Protein AF-0000000068500495 (afdb_homodimer)

Solvent-accessible surface area (backbone atoms only — not comparable to full-atom values): 17285 Å² total; per-residue (Å²): 124,90,76,57,50,75,38,47,46,73,43,74,54,65,33,30,36,43,12,29,47,32,3,76,68,25,84,81,34,39,50,34,46,42,34,35,32,74,86,69,34,24,37,31,47,34,50,40,39,65,59,45,8,54,47,87,65,27,39,20,67,17,55,55,45,30,51,46,50,52,38,28,37,49,29,56,26,78,81,38,76,58,40,36,46,45,68,41,32,41,34,38,39,51,72,43,85,46,54,30,70,37,63,36,39,34,41,7,29,74,74,45,75,61,94,53,38,37,29,21,39,29,37,34,32,42,81,89,66,49,69,21,35,40,35,41,39,34,25,36,58,38,55,50,81,62,66,35,101,46,79,61,32,71,77,46,50,33,82,64,83,66,96,60,89,69,59,62,49,75,84,124,88,76,60,50,75,36,48,46,73,42,73,53,65,34,29,37,40,12,30,46,32,3,76,69,20,87,76,25,39,50,34,44,43,34,35,32,74,84,68,35,24,37,30,46,32,49,41,38,66,69,44,8,53,48,88,66,27,39,20,67,16,56,54,45,29,51,44,50,50,38,29,36,48,28,55,27,77,83,37,77,56,40,37,48,44,67,40,33,41,35,39,38,51,72,44,84,46,54,31,69,37,61,36,39,34,42,7,28,74,74,44,75,60,95,53,38,35,30,23,38,29,38,35,31,42,82,88,66,49,69,22,35,39,37,42,39,35,25,36,60,38,53,50,86,62,61,38,101,47,80,70,32,72,77,46,49,32,82,66,83,66,97,62,90,70,58,61,48,74,85

Radius of gyration: 19.64 Å; Cα contacts (8 Å, |Δi|>4): 908; chains: 2; bounding box: 52×56×46 Å

Foldseek 3Di:
DPDFDKWFFDDKFKAFCDDQDCHPPPPQHFVWIWTQTPVLKIKIKTAFAQVCAPDGFFGDVVSVQVNQCQRQQCSCVSVPVQKTWDWPDKDKDFDATDTHGAMKMKMKHWDADDDFKTKIKMFIAGPVGDTGMIMITITTIDGPCPPPVDRCDCNGIHDDDDPDDDGMDTD/DPDFDKWFFDDKFKAFCADQECHPPHPNHFVWIWTQTPVLKIKIKTAFAQSQAPDGFFGDVVNVQVNQCQRQQCSVVSVPVQKTWDWDDKDKDFDATDTHGAMKMKMKHWDADDDFKTKIKMFIAGPVGDTGMIMITITTIDGPCPPPCDRPDCNGIHDDDDPDDDGMDTD

Structure (mmCIF, N/CA/C/O backbone):
data_AF-0000000068500495-model_v1
#
loop_
_entity.id
_entity.type
_entity.pdbx_description
1 polymer 'Acyl-coenzyme A thioesterase THEM4'
#
loop_
_atom_site.group_PDB
_atom_site.id
_atom_site.type_symbol
_atom_site.label_atom_id
_atom_site.label_alt_id
_atom_site.label_comp_id
_atom_site.label_asym_id
_atom_site.label_entity_id
_atom_site.label_seq_id
_atom_site.pdbx_PDB_ins_code
_atom_site.Cartn_x
_atom_site.Cartn_y
_atom_site.Cartn_z
_atom_site.occupancy
_atom_site.B_iso_or_equiv
_atom_site.auth_seq_id
_atom_site.auth_comp_id
_atom_site.auth_asym_id
_atom_site.auth_atom_id
_atom_site.pdbx_PDB_model_num
ATOM 1 N N . MET A 1 1 ? -28.031 -17.625 -9.586 1 39.38 1 MET A N 1
ATOM 2 C CA . MET A 1 1 ? -26.906 -18.094 -8.766 1 39.38 1 MET A CA 1
ATOM 3 C C . MET A 1 1 ? -25.578 -17.703 -9.391 1 39.38 1 MET A C 1
ATOM 5 O O . MET A 1 1 ? -25.281 -18.078 -10.523 1 39.38 1 MET A O 1
ATOM 9 N N . ASP A 1 2 ? -25.078 -16.516 -9.273 1 53.28 2 ASP A N 1
ATOM 10 C CA . ASP A 1 2 ? -23.938 -16.031 -10.031 1 53.28 2 ASP A CA 1
ATOM 11 C C . ASP A 1 2 ? -22.812 -17.062 -10.047 1 53.28 2 ASP A C 1
ATOM 13 O O . ASP A 1 2 ? -22.297 -17.453 -8.984 1 53.28 2 ASP A O 1
ATOM 17 N N . PHE A 1 3 ? -22.875 -18.031 -10.906 1 63.59 3 PHE A N 1
ATOM 18 C CA . PHE A 1 3 ? -22.047 -19.234 -11.062 1 63.59 3 PHE A CA 1
ATOM 19 C C . PHE A 1 3 ? -20.562 -18.859 -11.078 1 63.59 3 PHE A C 1
ATOM 21 O O . PHE A 1 3 ? -20.094 -18.203 -12.008 1 63.59 3 PHE A O 1
ATOM 28 N N . LEU A 1 4 ? -19.984 -18.875 -9.844 1 83.25 4 LEU A N 1
ATOM 29 C CA . LEU A 1 4 ? -18.531 -18.734 -9.781 1 83.25 4 LEU A CA 1
ATOM 30 C C . LEU A 1 4 ? -17.844 -19.875 -10.547 1 83.25 4 LEU A C 1
ATOM 32 O O . LEU A 1 4 ? -18.25 -21.031 -10.438 1 83.25 4 LEU A O 1
ATOM 36 N N . ALA A 1 5 ? -17.047 -19.516 -11.539 1 92.31 5 ALA A N 1
ATOM 37 C CA . ALA A 1 5 ? -16.219 -20.469 -12.258 1 92.31 5 ALA A CA 1
ATOM 38 C C . ALA A 1 5 ? -15.164 -21.094 -11.336 1 92.31 5 ALA A C 1
ATOM 40 O O . ALA A 1 5 ? -14.586 -20.406 -10.5 1 92.31 5 ALA A O 1
ATOM 41 N N . LYS A 1 6 ? -15.039 -22.328 -11.492 1 96.38 6 LYS A N 1
ATOM 42 C CA . LYS A 1 6 ? -14.07 -23.094 -10.719 1 96.38 6 LYS A CA 1
ATOM 43 C C . LYS A 1 6 ? -12.836 -23.422 -11.555 1 96.38 6 LYS A C 1
ATOM 45 O O . LYS A 1 6 ? -12.953 -23.969 -12.656 1 96.38 6 LYS A O 1
ATOM 50 N N . TYR A 1 7 ? -11.625 -23.109 -11.047 1 98.19 7 TYR A N 1
ATOM 51 C CA . TYR A 1 7 ? -10.391 -23.312 -11.797 1 98.19 7 TYR A CA 1
ATOM 52 C C . TYR A 1 7 ? -9.438 -24.234 -11.031 1 98.19 7 TYR A C 1
ATOM 54 O O . TYR A 1 7 ? -9.266 -24.078 -9.82 1 98.19 7 TYR A O 1
ATOM 62 N N . LYS A 1 8 ? -8.797 -25.156 -11.695 1 98.62 8 LYS A N 1
ATOM 63 C CA . LYS A 1 8 ? -7.812 -26.047 -11.102 1 98.62 8 LYS A CA 1
ATOM 64 C C . LYS A 1 8 ? -6.535 -25.297 -10.742 1 98.62 8 LYS A C 1
ATOM 66 O O . LYS A 1 8 ? -6.055 -24.469 -11.516 1 98.62 8 LYS A O 1
ATOM 71 N N . VAL A 1 9 ? -6.02 -25.609 -9.555 1 98.5 9 VAL A N 1
ATOM 72 C CA . VAL A 1 9 ? -4.73 -25.062 -9.125 1 98.5 9 VAL A CA 1
ATOM 73 C C . VAL A 1 9 ? -3.6 -25.906 -9.711 1 98.5 9 VAL A C 1
ATOM 75 O O . VAL A 1 9 ? -3.559 -27.125 -9.516 1 98.5 9 VAL A O 1
ATOM 78 N N . LEU A 1 10 ? -2.715 -25.266 -10.383 1 98.19 10 LEU A N 1
ATOM 79 C CA . LEU A 1 10 ? -1.605 -25.984 -11 1 98.19 10 LEU A CA 1
ATOM 80 C C . LEU A 1 10 ? -0.387 -25.984 -10.078 1 98.19 10 LEU A C 1
ATOM 82 O O . LEU A 1 10 ? 0.369 -26.969 -10.062 1 98.19 10 LEU A O 1
ATOM 86 N N . LYS A 1 11 ? -0.156 -24.891 -9.406 1 97 11 LYS A N 1
ATOM 87 C CA . LYS A 1 11 ? 1.062 -24.719 -8.617 1 97 11 LYS A CA 1
ATOM 88 C C . LYS A 1 11 ? 0.886 -23.641 -7.562 1 97 11 LYS A C 1
ATOM 90 O O . LYS A 1 11 ? 0.304 -22.578 -7.832 1 97 11 LYS A O 1
ATOM 95 N N . LYS A 1 12 ? 1.376 -23.953 -6.34 1 97.69 12 LYS A N 1
ATOM 96 C CA . LYS A 1 12 ? 1.574 -22.906 -5.344 1 97.69 12 LYS A CA 1
ATOM 97 C C . LYS A 1 12 ? 2.955 -22.266 -5.477 1 97.69 12 LYS A C 1
ATOM 99 O O . LYS A 1 12 ? 3.963 -22.969 -5.562 1 97.69 12 LYS A O 1
ATOM 104 N N . GLN A 1 13 ? 3.029 -20.953 -5.504 1 96.69 13 GLN A N 1
ATOM 105 C CA . GLN A 1 13 ? 4.316 -20.281 -5.645 1 96.69 13 GLN A CA 1
ATOM 106 C C . GLN A 1 13 ? 5.035 -20.188 -4.301 1 96.69 13 GLN A C 1
ATOM 108 O O . GLN A 1 13 ? 4.438 -20.422 -3.254 1 96.69 13 GLN A O 1
ATOM 113 N N . ASN A 1 14 ? 6.316 -19.812 -4.375 1 95.06 14 ASN A N 1
ATOM 114 C CA . ASN A 1 14 ? 7.164 -19.672 -3.195 1 95.06 14 ASN A CA 1
ATOM 115 C C . ASN A 1 14 ? 6.699 -18.531 -2.299 1 95.06 14 ASN A C 1
ATOM 117 O O . ASN A 1 14 ? 5.922 -17.688 -2.729 1 95.06 14 ASN A O 1
ATOM 121 N N . SER A 1 15 ? 7.094 -18.578 -1.091 1 95.06 15 SER A N 1
ATOM 122 C CA . SER A 1 15 ? 6.887 -17.531 -0.104 1 95.06 15 SER A CA 1
ATOM 123 C C . SER A 1 15 ? 8.211 -16.953 0.383 1 95.06 15 SER A C 1
ATOM 125 O O . SER A 1 15 ? 9.273 -17.531 0.139 1 95.06 15 SER A O 1
ATOM 127 N N . SER A 1 16 ? 8.133 -15.836 0.994 1 94.12 16 SER A N 1
ATOM 128 C CA . SER A 1 16 ? 9.312 -15.219 1.588 1 94.12 16 SER A CA 1
ATOM 129 C C . SER A 1 16 ? 9.312 -15.375 3.105 1 94.12 16 SER A C 1
ATOM 131 O O . SER A 1 16 ? 8.312 -15.812 3.691 1 94.12 16 SER A O 1
ATOM 133 N N . LYS A 1 17 ? 10.422 -15.016 3.66 1 94.25 17 LYS A N 1
ATOM 134 C CA . LYS A 1 17 ? 10.555 -15.141 5.109 1 94.25 17 LYS A CA 1
ATOM 135 C C . LYS A 1 17 ? 9.883 -13.969 5.828 1 94.25 17 LYS A C 1
ATOM 137 O O . LYS A 1 17 ? 9.102 -14.172 6.758 1 94.25 17 LYS A O 1
ATOM 142 N N . SER A 1 18 ? 10.102 -12.758 5.297 1 95.81 18 SER A N 1
ATOM 143 C CA . SER A 1 18 ? 9.766 -11.625 6.152 1 95.81 18 SER A CA 1
ATOM 144 C C . SER A 1 18 ? 8.969 -10.578 5.391 1 95.81 18 SER A C 1
ATOM 146 O O . SER A 1 18 ? 8.641 -9.523 5.934 1 95.81 18 SER A O 1
ATOM 148 N N . CYS A 1 19 ? 8.594 -10.82 4.195 1 96.88 19 CYS A N 1
ATOM 149 C CA . CYS A 1 19 ? 7.84 -9.891 3.367 1 96.88 19 CYS A CA 1
ATOM 150 C C . CYS A 1 19 ? 6.523 -9.508 4.035 1 96.88 19 CYS A C 1
ATOM 152 O O . CYS A 1 19 ? 5.859 -10.352 4.633 1 96.88 19 CYS A O 1
ATOM 154 N N . LEU A 1 20 ? 6.109 -8.289 3.865 1 98.06 20 LEU A N 1
ATOM 155 C CA . LEU A 1 20 ? 4.863 -7.746 4.391 1 98.06 20 LEU A CA 1
ATOM 156 C C . LEU A 1 20 ? 3.666 -8.547 3.891 1 98.06 20 LEU A C 1
ATOM 158 O O . LEU A 1 20 ? 2.674 -8.703 4.605 1 98.06 20 LEU A O 1
ATOM 162 N N . VAL A 1 21 ? 3.732 -9.047 2.711 1 98.31 21 VAL A N 1
ATOM 163 C CA . VAL A 1 21 ? 2.576 -9.633 2.041 1 98.31 21 VAL A CA 1
ATOM 164 C C . VAL A 1 21 ? 2.6 -11.156 2.203 1 98.31 21 VAL A C 1
ATOM 166 O O . VAL A 1 21 ? 1.643 -11.742 2.709 1 98.31 21 VAL A O 1
ATOM 169 N N . CYS A 1 22 ? 3.709 -11.781 1.964 1 97.38 22 CYS A N 1
ATOM 170 C CA . CYS A 1 22 ? 3.693 -13.242 1.898 1 97.38 22 CYS A CA 1
ATOM 171 C C . CYS A 1 22 ? 4.629 -13.844 2.939 1 97.38 22 CYS A C 1
ATOM 173 O O . CYS A 1 22 ? 4.781 -15.062 3.01 1 97.38 22 CYS A O 1
ATOM 175 N N . GLY A 1 23 ? 5.234 -13.062 3.752 1 96.44 23 GLY A N 1
ATOM 176 C CA . GLY A 1 23 ? 6.246 -13.531 4.684 1 96.44 23 GLY A CA 1
ATOM 177 C C . GLY A 1 23 ? 5.703 -14.508 5.707 1 96.44 23 GLY A C 1
ATOM 178 O O . GLY A 1 23 ? 4.789 -14.18 6.465 1 96.44 23 GLY A O 1
ATOM 179 N N . THR A 1 24 ? 6.383 -15.672 5.805 1 95.44 24 THR A N 1
ATOM 180 C CA . THR A 1 24 ? 5.93 -16.719 6.719 1 95.44 24 THR A CA 1
ATOM 181 C C . THR A 1 24 ? 6.312 -16.375 8.156 1 95.44 24 THR A C 1
ATOM 183 O O . THR A 1 24 ? 5.676 -16.844 9.102 1 95.44 24 THR A O 1
ATOM 186 N N . GLN A 1 25 ? 7.293 -15.477 8.344 1 95.06 25 GLN A N 1
ATOM 187 C CA . GLN A 1 25 ? 7.754 -15.141 9.688 1 95.06 25 GLN A CA 1
ATOM 188 C C . GLN A 1 25 ? 7.41 -13.695 10.031 1 95.06 25 GLN A C 1
ATOM 190 O O . GLN A 1 25 ? 7.809 -13.195 11.086 1 95.06 25 GLN A O 1
ATOM 195 N N . ASN A 1 26 ? 6.809 -13.047 9.148 1 96.19 26 ASN A N 1
ATOM 196 C CA . ASN A 1 26 ? 6.215 -11.758 9.492 1 96.19 26 ASN A CA 1
ATOM 197 C C . ASN A 1 26 ? 4.84 -11.922 10.125 1 96.19 26 ASN A C 1
ATOM 199 O O . ASN A 1 26 ? 3.83 -12 9.43 1 96.19 26 ASN A O 1
ATOM 203 N N . GLU A 1 27 ? 4.781 -11.93 11.383 1 93.62 27 GLU A N 1
ATOM 204 C CA . GLU A 1 27 ? 3.576 -12.32 12.109 1 93.62 27 GLU A CA 1
ATOM 205 C C . GLU A 1 27 ? 2.447 -11.32 11.875 1 93.62 27 GLU A C 1
ATOM 207 O O . GLU A 1 27 ? 1.271 -11.672 12 1 93.62 27 GLU A O 1
ATOM 212 N N . LEU A 1 28 ? 2.787 -10.141 11.562 1 94.94 28 LEU A N 1
ATOM 213 C CA . LEU A 1 28 ? 1.766 -9.109 11.43 1 94.94 28 LEU A CA 1
ATOM 214 C C . LEU A 1 28 ? 1.452 -8.844 9.961 1 94.94 28 LEU A C 1
ATOM 216 O O . LEU A 1 28 ? 0.563 -8.055 9.641 1 94.94 28 LEU A O 1
ATOM 220 N N . GLY A 1 29 ? 2.217 -9.484 9.016 1 96.88 29 GLY A N 1
ATOM 221 C CA . GLY A 1 29 ? 1.929 -9.344 7.594 1 96.88 29 GLY A CA 1
ATOM 222 C C . GLY A 1 29 ? 0.674 -10.078 7.164 1 96.88 29 GLY A C 1
ATOM 223 O O . GLY A 1 29 ? -0.11 -10.523 8.008 1 96.88 29 GLY A O 1
ATOM 224 N N . LEU A 1 30 ? 0.418 -10.188 5.859 1 97.56 30 LEU A N 1
ATOM 225 C CA . LEU A 1 30 ? -0.812 -10.766 5.336 1 97.56 30 LEU A CA 1
ATOM 226 C C . LEU A 1 30 ? -0.705 -12.289 5.262 1 97.56 30 LEU A C 1
ATOM 228 O O . LEU A 1 30 ? -1.72 -12.984 5.176 1 97.56 30 LEU A O 1
ATOM 232 N N . LYS A 1 31 ? 0.511 -12.797 5.164 1 95.5 31 LYS A N 1
ATOM 233 C CA . LYS A 1 31 ? 0.763 -14.227 5.035 1 95.5 31 LYS A CA 1
ATOM 234 C C . LYS A 1 31 ? 0.021 -14.812 3.838 1 95.5 31 LYS A C 1
ATOM 236 O O . LYS A 1 31 ? -0.616 -15.859 3.947 1 95.5 31 LYS A O 1
ATOM 241 N N . ALA A 1 32 ? 0.077 -14.117 2.783 1 97.62 32 ALA A N 1
ATOM 242 C CA . ALA A 1 32 ? -0.654 -14.469 1.568 1 97.62 32 ALA A CA 1
ATOM 243 C C . ALA A 1 32 ? -0.017 -15.672 0.875 1 97.62 32 ALA A C 1
ATOM 245 O O . ALA A 1 32 ? 1.21 -15.789 0.826 1 97.62 32 ALA A O 1
ATOM 246 N N . ASP A 1 33 ? -0.842 -16.531 0.34 1 97.62 33 ASP A N 1
ATOM 247 C CA . ASP A 1 33 ? -0.435 -17.594 -0.575 1 97.62 33 ASP A CA 1
ATOM 248 C C . ASP A 1 33 ? -0.737 -17.219 -2.023 1 97.62 33 ASP A C 1
ATOM 250 O O . ASP A 1 33 ? -1.662 -16.438 -2.291 1 97.62 33 ASP A O 1
ATOM 254 N N . PHE A 1 34 ? -0.003 -17.797 -2.887 1 98.25 34 PHE A N 1
ATOM 255 C CA . PHE A 1 34 ? -0.169 -17.516 -4.309 1 98.25 34 PHE A CA 1
ATOM 256 C C . PHE A 1 34 ? -0.271 -18.812 -5.109 1 98.25 34 PHE A C 1
ATOM 258 O O . PHE A 1 34 ? 0.601 -19.672 -5.012 1 98.25 34 PHE A O 1
ATOM 265 N N . TYR A 1 35 ? -1.312 -18.875 -5.91 1 98.62 35 TYR A N 1
ATOM 266 C CA . TYR A 1 35 ? -1.608 -20.094 -6.656 1 98.62 35 TYR A CA 1
ATOM 267 C C . TYR A 1 35 ? -1.731 -19.797 -8.148 1 98.62 35 TYR A C 1
ATOM 269 O O . TYR A 1 35 ? -2.484 -18.906 -8.555 1 98.62 35 TYR A O 1
ATOM 277 N N . GLU A 1 36 ? -1.026 -20.578 -8.961 1 98.75 36 GLU A N 1
ATOM 278 C CA . GLU A 1 36 ? -1.193 -20.547 -10.406 1 98.75 36 GLU A CA 1
ATOM 279 C C . GLU A 1 36 ? -2.396 -21.375 -10.852 1 98.75 36 GLU A C 1
ATOM 281 O O . GLU A 1 36 ? -2.512 -22.547 -10.484 1 98.75 36 GLU A O 1
ATOM 286 N N . LEU A 1 37 ? -3.252 -20.781 -11.633 1 98.75 37 LEU A N 1
ATOM 287 C CA . LEU A 1 37 ? -4.457 -21.469 -12.078 1 98.75 37 LEU A CA 1
ATOM 288 C C . LEU A 1 37 ? -4.32 -21.938 -13.516 1 98.75 37 LEU A C 1
ATOM 290 O O . LEU A 1 37 ? -3.533 -21.375 -14.289 1 98.75 37 LEU A O 1
ATOM 294 N N . GLU A 1 38 ? -5.145 -22.875 -13.906 1 98.5 38 GLU A N 1
ATOM 295 C CA . GLU A 1 38 ? -5.148 -23.438 -15.25 1 98.5 38 GLU A CA 1
ATOM 296 C C . GLU A 1 38 ? -5.562 -22.406 -16.297 1 98.5 38 GLU A C 1
ATOM 298 O O . GLU A 1 38 ? -5.285 -22.578 -17.484 1 98.5 38 GLU A O 1
ATOM 303 N N . ASN A 1 39 ? -6.258 -21.375 -15.859 1 97.94 39 ASN A N 1
ATOM 304 C CA . ASN A 1 39 ? -6.695 -20.359 -16.812 1 97.94 39 ASN A CA 1
ATOM 305 C C . ASN A 1 39 ? -5.621 -19.297 -17.047 1 97.94 39 ASN A C 1
ATOM 307 O O . ASN A 1 39 ? -5.875 -18.281 -17.688 1 97.94 39 ASN A O 1
ATOM 311 N N . GLY A 1 40 ? -4.465 -19.438 -16.453 1 98.19 40 GLY A N 1
ATOM 312 C CA . GLY A 1 40 ? -3.336 -18.547 -16.703 1 98.19 40 GLY A CA 1
ATOM 313 C C . GLY A 1 40 ? -3.277 -17.375 -15.742 1 98.19 40 GLY A C 1
ATOM 314 O O . GLY A 1 40 ? -2.453 -16.484 -15.898 1 98.19 40 GLY A O 1
ATOM 315 N N . GLU A 1 41 ? -4.156 -17.391 -14.773 1 98.69 41 GLU A N 1
ATOM 316 C CA . GLU A 1 41 ? -4.16 -16.328 -13.781 1 98.69 41 GLU A CA 1
ATOM 317 C C . GLU A 1 41 ? -3.469 -16.766 -12.492 1 98.69 41 GLU A C 1
ATOM 319 O O . GLU A 1 41 ? -3.311 -17.953 -12.242 1 98.69 41 GLU A O 1
ATOM 324 N N . LEU A 1 42 ? -2.979 -15.766 -11.789 1 98.88 42 LEU A N 1
ATOM 325 C CA . LEU A 1 42 ? -2.473 -15.977 -10.438 1 98.88 42 LEU A CA 1
ATOM 326 C C . LEU A 1 42 ? -3.482 -15.5 -9.398 1 98.88 42 LEU A C 1
ATOM 328 O O . LEU A 1 42 ? -4.051 -14.414 -9.531 1 98.88 42 LEU A O 1
ATOM 332 N N . VAL A 1 43 ? -3.676 -16.328 -8.375 1 98.88 43 VAL A N 1
ATOM 333 C CA . VAL A 1 43 ? -4.629 -15.945 -7.34 1 98.88 43 VAL A CA 1
ATOM 334 C C . VAL A 1 43 ? -3.959 -16.016 -5.969 1 98.88 43 VAL A C 1
ATOM 336 O O . VAL A 1 43 ? -3.256 -16.984 -5.664 1 98.88 43 VAL A O 1
ATOM 339 N N . SER A 1 44 ? -4.156 -14.984 -5.238 1 98.69 44 SER A N 1
ATOM 340 C CA . SER A 1 44 ? -3.742 -14.969 -3.838 1 98.69 44 SER A CA 1
ATOM 341 C C . SER A 1 44 ? -4.941 -15.094 -2.906 1 98.69 44 SER A C 1
ATOM 343 O O . SER A 1 44 ? -6.008 -14.539 -3.18 1 98.69 44 SER A O 1
ATOM 345 N N . ILE A 1 45 ? -4.773 -15.789 -1.868 1 97.38 45 ILE A N 1
ATOM 346 C CA . ILE A 1 45 ? -5.715 -15.875 -0.76 1 97.38 45 ILE A CA 1
ATOM 347 C C . ILE A 1 45 ? -5.062 -15.344 0.516 1 97.38 45 ILE A C 1
ATOM 349 O O . ILE A 1 45 ? -3.984 -15.797 0.901 1 97.38 45 ILE A O 1
ATOM 353 N N . CYS A 1 46 ? -5.68 -14.414 1.13 1 95.69 46 CYS A N 1
ATOM 354 C CA . CYS A 1 46 ? -5.082 -13.898 2.359 1 95.69 46 CYS A CA 1
ATOM 355 C C . CYS A 1 46 ? -6.156 -13.461 3.344 1 95.69 46 CYS A C 1
ATOM 357 O O . CYS A 1 46 ? -7.316 -13.281 2.967 1 95.69 46 CYS A O 1
ATOM 359 N N . ASN A 1 47 ? -5.773 -13.383 4.555 1 95.81 47 ASN A N 1
ATOM 360 C CA . ASN A 1 47 ? -6.625 -12.969 5.664 1 95.81 47 ASN A CA 1
ATOM 361 C C . ASN A 1 47 ? -6.23 -11.594 6.199 1 95.81 47 ASN A C 1
ATOM 363 O O . ASN A 1 47 ? -5.152 -11.43 6.77 1 95.81 47 ASN A O 1
ATOM 367 N N . THR A 1 48 ? -7.141 -10.688 6.066 1 98.31 48 THR A N 1
ATOM 368 C CA . THR A 1 48 ? -6.887 -9.352 6.59 1 98.31 48 THR A CA 1
ATOM 369 C C . THR A 1 48 ? -7.129 -9.305 8.094 1 98.31 48 THR A C 1
ATOM 371 O O . THR A 1 48 ? -7.953 -10.055 8.625 1 98.31 48 THR A O 1
ATOM 374 N N . LYS A 1 49 ? -6.402 -8.445 8.727 1 98 49 LYS A N 1
ATOM 375 C CA . LYS A 1 49 ? -6.504 -8.289 10.172 1 98 49 LYS A CA 1
ATOM 376 C C . LYS A 1 49 ? -6.672 -6.82 10.555 1 98 49 LYS A C 1
ATOM 378 O O . LYS A 1 49 ? -6.5 -5.934 9.719 1 98 49 LYS A O 1
ATOM 383 N N . ASP A 1 50 ? -6.996 -6.621 11.805 1 96.31 50 ASP A N 1
ATOM 384 C CA . ASP A 1 50 ? -7.293 -5.273 12.281 1 96.31 50 ASP A CA 1
ATOM 385 C C . ASP A 1 50 ? -6.055 -4.379 12.203 1 96.31 50 ASP A C 1
ATOM 387 O O . ASP A 1 50 ? -6.168 -3.176 11.969 1 96.31 50 ASP A O 1
ATOM 391 N N . TRP A 1 51 ? -4.895 -4.949 12.383 1 96 51 TRP A N 1
ATOM 392 C CA . TRP A 1 51 ? -3.697 -4.117 12.375 1 96 51 TRP A CA 1
ATOM 393 C C . TRP A 1 51 ? -3.314 -3.717 10.953 1 96 51 TRP A C 1
ATOM 395 O O . TRP A 1 51 ? -2.316 -3.023 10.75 1 96 51 TRP A O 1
ATOM 405 N N . HIS A 1 52 ? -4.035 -4.184 9.914 1 98.44 52 HIS A N 1
ATOM 406 C CA . HIS A 1 52 ? -3.867 -3.75 8.531 1 98.44 52 HIS A CA 1
ATOM 407 C C . HIS A 1 52 ? -4.758 -2.553 8.219 1 98.44 52 HIS A C 1
ATOM 409 O O . HIS A 1 52 ? -4.883 -2.154 7.055 1 98.44 52 HIS A O 1
ATOM 415 N N . GLN A 1 53 ? -5.352 -1.918 9.203 1 97.19 53 GLN A N 1
ATOM 416 C CA . GLN A 1 53 ? -6.508 -1.047 9 1 97.19 53 GLN A CA 1
ATOM 417 C C . GLN A 1 53 ? -6.07 0.386 8.711 1 97.19 53 GLN A C 1
ATOM 419 O O . GLN A 1 53 ? -4.984 0.805 9.125 1 97.19 53 GLN A O 1
ATOM 424 N N . SER A 1 54 ? -6.941 1.112 7.988 1 95.88 54 SER A N 1
ATOM 425 C CA . SER A 1 54 ? -6.949 2.568 7.902 1 95.88 54 SER A CA 1
ATOM 426 C C . SER A 1 54 ? -7.738 3.18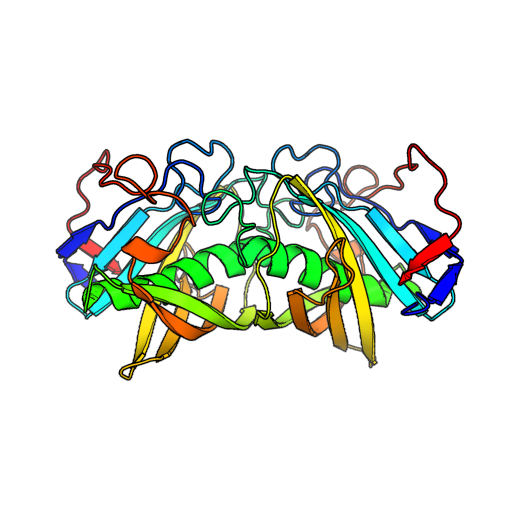6 9.055 1 95.88 54 SER A C 1
ATOM 428 O O . SER A 1 54 ? -7.242 4.078 9.742 1 95.88 54 SER A O 1
ATOM 430 N N . TYR A 1 55 ? -8.859 2.746 9.336 1 91.19 55 TYR A N 1
ATOM 431 C CA . TYR A 1 55 ? -9.742 2.992 10.469 1 91.19 55 TYR A CA 1
ATOM 432 C C . TYR A 1 55 ? -10.492 1.723 10.859 1 91.19 55 TYR A C 1
ATOM 434 O O . TYR A 1 55 ? -10.414 0.709 10.164 1 91.19 55 TYR A O 1
ATOM 442 N N . PRO A 1 56 ? -11.109 1.749 11.914 1 91.44 56 PRO A N 1
ATOM 443 C CA . PRO A 1 56 ? -11.68 0.498 12.422 1 91.44 56 PRO A CA 1
ATOM 444 C C . PRO A 1 56 ? -12.555 -0.209 11.391 1 91.44 56 PRO A C 1
ATOM 446 O O . PRO A 1 56 ? -13.477 0.401 10.836 1 91.44 56 PRO A O 1
ATOM 449 N N . GLY A 1 57 ? -12.188 -1.479 11.125 1 94.12 57 GLY A N 1
ATOM 450 C CA . GLY A 1 57 ? -13.008 -2.352 10.289 1 94.12 57 GLY A CA 1
ATOM 451 C C . GLY A 1 57 ? -12.672 -2.256 8.812 1 94.12 57 GLY A C 1
ATOM 452 O O . GLY A 1 57 ? -13.258 -2.963 7.992 1 94.12 57 GLY A O 1
ATOM 453 N N . ARG A 1 58 ? -11.695 -1.412 8.484 1 96.06 58 ARG A N 1
ATOM 454 C CA . ARG A 1 58 ? -11.383 -1.193 7.07 1 96.06 58 ARG A CA 1
ATOM 455 C C . ARG A 1 58 ? -9.883 -1.314 6.82 1 96.06 58 ARG A C 1
ATOM 457 O O . ARG A 1 58 ? -9.086 -0.592 7.418 1 96.06 58 ARG A O 1
ATOM 464 N N . VAL A 1 59 ? -9.555 -2.188 5.891 1 98.19 59 VAL A N 1
ATOM 465 C CA . VAL A 1 59 ? -8.156 -2.365 5.512 1 98.19 59 VAL A CA 1
ATOM 466 C C . VAL A 1 59 ? -7.637 -1.095 4.844 1 98.19 59 VAL A C 1
ATOM 468 O O . VAL A 1 59 ? -8.336 -0.478 4.035 1 98.19 59 VAL A O 1
ATOM 471 N N . HIS A 1 60 ? -6.473 -0.678 5.207 1 98.44 60 HIS A N 1
ATOM 472 C CA . HIS A 1 60 ? -5.871 0.492 4.578 1 98.44 60 HIS A CA 1
ATOM 473 C C . HIS A 1 60 ? -5.695 0.286 3.078 1 98.44 60 HIS A C 1
ATOM 475 O O . HIS A 1 60 ? -5.266 -0.782 2.641 1 98.44 60 HIS A O 1
ATOM 481 N N . GLY A 1 61 ? -5.957 1.261 2.281 1 98.12 61 GLY A N 1
ATOM 482 C CA . GLY A 1 61 ? -5.781 1.174 0.84 1 98.12 61 GLY A CA 1
ATOM 483 C C . GLY A 1 61 ? -4.371 0.778 0.435 1 98.12 61 GLY A C 1
ATOM 484 O O . GLY A 1 61 ? -4.172 0.175 -0.622 1 98.12 61 GLY A O 1
ATOM 485 N N . GLY A 1 62 ? -3.393 1.127 1.22 1 98.5 62 GLY A N 1
ATOM 486 C CA . GLY A 1 62 ? -2.012 0.748 0.959 1 98.5 62 GLY A CA 1
ATOM 487 C C . GLY A 1 62 ? -1.785 -0.751 1.015 1 98.5 62 GLY A C 1
ATOM 488 O O . GLY A 1 62 ? -0.953 -1.286 0.279 1 98.5 62 GLY A O 1
ATOM 489 N N . MET A 1 63 ? -2.453 -1.421 1.918 1 98.62 63 MET A N 1
ATOM 490 C CA . MET A 1 63 ? -2.365 -2.877 1.958 1 98.62 63 MET A CA 1
ATOM 491 C C . MET A 1 63 ? -3.004 -3.494 0.719 1 98.62 63 MET A C 1
ATOM 493 O O . MET A 1 63 ? -2.523 -4.508 0.205 1 98.62 63 MET A O 1
ATOM 497 N N . SER A 1 64 ? -4.133 -2.889 0.318 1 98.88 64 SER A N 1
ATOM 498 C CA . SER A 1 64 ? -4.715 -3.307 -0.953 1 98.88 64 SER A CA 1
ATOM 499 C C . SER A 1 64 ? -3.723 -3.145 -2.098 1 98.88 64 SER A C 1
ATOM 501 O O . SER A 1 64 ? -3.586 -4.035 -2.939 1 98.88 64 SER A O 1
ATOM 503 N N . ALA A 1 65 ? -3.037 -2.01 -2.119 1 98.94 65 ALA A N 1
ATOM 504 C CA . ALA A 1 65 ? -2.006 -1.784 -3.127 1 98.94 65 ALA A CA 1
ATOM 505 C C . ALA A 1 65 ? -0.913 -2.846 -3.041 1 98.94 65 ALA A C 1
ATOM 507 O O . ALA A 1 65 ? -0.457 -3.361 -4.066 1 98.94 65 ALA A O 1
ATOM 508 N N . ALA A 1 66 ? -0.506 -3.156 -1.85 1 98.81 66 ALA A N 1
ATOM 509 C CA . ALA A 1 66 ? 0.579 -4.109 -1.627 1 98.81 66 ALA A CA 1
ATOM 510 C C . ALA A 1 66 ? 0.235 -5.477 -2.209 1 98.81 66 ALA A C 1
ATOM 512 O O . ALA A 1 66 ? 1.015 -6.047 -2.975 1 98.81 66 ALA A O 1
ATOM 513 N N . ILE A 1 67 ? -0.92 -6.02 -1.868 1 98.88 67 ILE A N 1
ATOM 514 C CA . ILE A 1 67 ? -1.265 -7.375 -2.281 1 98.88 67 ILE A CA 1
ATOM 515 C C . ILE A 1 67 ? -1.536 -7.406 -3.783 1 98.88 67 ILE A C 1
ATOM 517 O O . ILE A 1 67 ? -1.204 -8.383 -4.461 1 98.88 67 ILE A O 1
ATOM 521 N N . LEU A 1 68 ? -2.129 -6.34 -4.309 1 98.94 68 LEU A N 1
ATOM 522 C CA . LEU A 1 68 ? -2.346 -6.273 -5.75 1 98.94 68 LEU A CA 1
ATOM 523 C C . LEU A 1 68 ? -1.018 -6.191 -6.496 1 98.94 68 LEU A C 1
ATOM 525 O O . LEU A 1 68 ? -0.82 -6.879 -7.5 1 98.94 68 LEU A O 1
ATOM 529 N N . ASP A 1 69 ? -0.134 -5.332 -6.035 1 98.88 69 ASP A N 1
ATOM 530 C CA . ASP A 1 69 ? 1.198 -5.211 -6.617 1 98.88 69 ASP A CA 1
ATOM 531 C C . ASP A 1 69 ? 1.905 -6.562 -6.664 1 98.88 69 ASP A C 1
ATOM 533 O O . ASP A 1 69 ? 2.408 -6.973 -7.711 1 98.88 69 ASP A O 1
ATOM 537 N N . GLU A 1 70 ? 1.932 -7.219 -5.59 1 98.44 70 GLU A N 1
ATOM 538 C CA . GLU A 1 70 ? 2.619 -8.508 -5.512 1 98.44 70 GLU A CA 1
ATOM 539 C C . GLU A 1 70 ? 1.966 -9.539 -6.43 1 98.44 70 GLU A C 1
ATOM 541 O O . GLU A 1 70 ? 2.656 -10.266 -7.141 1 98.44 70 GLU A O 1
ATOM 546 N N . THR A 1 71 ? 0.633 -9.602 -6.438 1 98.81 71 THR A N 1
ATOM 547 C CA . THR A 1 71 ? -0.071 -10.594 -7.234 1 98.81 71 THR A CA 1
ATOM 548 C C . THR A 1 71 ? 0.174 -10.375 -8.727 1 98.81 71 THR A C 1
ATOM 550 O O . THR A 1 71 ? 0.497 -11.312 -9.453 1 98.81 71 THR A O 1
ATOM 553 N N . ILE A 1 72 ? 0.015 -9.125 -9.164 1 98.81 72 ILE A N 1
ATOM 554 C CA . ILE A 1 72 ? 0.261 -8.82 -10.57 1 98.81 72 ILE A CA 1
ATOM 555 C C . ILE A 1 72 ? 1.735 -9.047 -10.898 1 98.81 72 ILE A C 1
ATOM 557 O O . ILE A 1 72 ? 2.064 -9.68 -11.906 1 98.81 72 ILE A O 1
ATOM 561 N N . GLY A 1 73 ? 2.613 -8.555 -10.078 1 97.94 73 GLY A N 1
ATOM 562 C CA . GLY A 1 73 ? 4.047 -8.641 -10.305 1 97.94 73 GLY A CA 1
ATOM 563 C C . GLY A 1 73 ? 4.559 -10.07 -10.367 1 97.94 73 GLY A C 1
ATOM 564 O O . GLY A 1 73 ? 5.516 -10.359 -11.086 1 97.94 73 GLY A O 1
ATOM 565 N N . ARG A 1 74 ? 3.953 -10.961 -9.641 1 97.56 74 ARG A N 1
ATOM 566 C CA . ARG A 1 74 ? 4.379 -12.352 -9.578 1 97.56 74 ARG A CA 1
ATOM 567 C C . ARG A 1 74 ? 3.752 -13.164 -10.703 1 97.56 74 ARG A C 1
ATOM 569 O O . ARG A 1 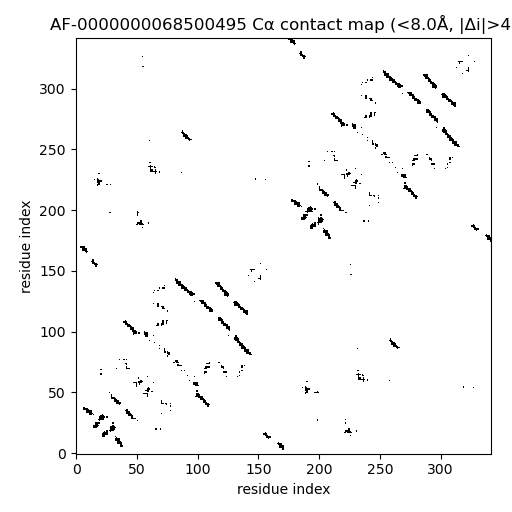74 ? 4.172 -14.297 -10.969 1 97.56 74 ARG A O 1
ATOM 576 N N . ALA A 1 75 ? 2.729 -12.648 -11.352 1 98.31 75 ALA A N 1
ATOM 577 C CA . ALA A 1 75 ? 2.027 -13.414 -12.375 1 98.31 75 ALA A CA 1
ATOM 578 C C . ALA A 1 75 ? 2.971 -13.797 -13.508 1 98.31 75 ALA A C 1
ATOM 580 O O . ALA A 1 75 ? 2.762 -14.812 -14.18 1 98.31 75 ALA A O 1
ATOM 581 N N . VAL A 1 76 ? 4.004 -13.047 -13.727 1 97.56 76 VAL A N 1
ATOM 582 C CA . VAL A 1 76 ? 4.957 -13.312 -14.797 1 97.56 76 VAL A CA 1
ATOM 583 C C . VAL A 1 76 ? 5.68 -14.633 -14.547 1 97.56 76 VAL A C 1
ATOM 585 O O . VAL A 1 76 ? 6.148 -15.281 -15.477 1 97.56 76 VAL A O 1
ATOM 588 N N . SER A 1 77 ? 5.75 -15.031 -13.289 1 96.06 77 SER A N 1
ATOM 589 C CA . SER A 1 77 ? 6.449 -16.266 -12.922 1 96.06 77 SER A CA 1
ATOM 590 C C . SER A 1 77 ? 5.742 -17.484 -13.477 1 96.06 77 SER A C 1
ATOM 592 O O . SER A 1 77 ? 6.328 -18.578 -13.539 1 96.06 77 SER A O 1
ATOM 594 N N . ILE A 1 78 ? 4.445 -17.375 -13.805 1 97.31 78 ILE A N 1
ATOM 595 C CA . ILE A 1 78 ? 3.717 -18.469 -14.438 1 97.31 78 ILE A CA 1
ATOM 596 C C . ILE A 1 78 ? 4.402 -18.844 -15.742 1 97.31 78 ILE A C 1
ATOM 598 O O . ILE A 1 78 ? 4.531 -20.031 -16.062 1 97.31 78 ILE A O 1
ATOM 602 N N . ASN A 1 79 ? 4.859 -17.875 -16.438 1 95.75 79 ASN A N 1
ATOM 603 C CA . ASN A 1 79 ? 5.527 -18.094 -17.719 1 95.75 79 ASN A CA 1
ATOM 604 C C . ASN A 1 79 ? 6.996 -18.453 -17.531 1 95.75 79 ASN A C 1
ATOM 606 O O . ASN A 1 79 ? 7.547 -19.25 -18.297 1 95.75 79 ASN A O 1
ATOM 610 N N . ASP A 1 80 ? 7.605 -17.781 -16.594 1 94.81 80 ASP A N 1
ATOM 611 C CA . ASP A 1 80 ? 9.023 -17.984 -16.297 1 94.81 80 ASP A CA 1
ATOM 612 C C . ASP A 1 80 ? 9.297 -17.781 -14.805 1 94.81 80 ASP A C 1
ATOM 614 O O . ASP A 1 80 ? 9.359 -16.641 -14.328 1 94.81 80 ASP A O 1
ATOM 618 N N . ASP A 1 81 ? 9.539 -18.781 -14.039 1 93.12 81 ASP A N 1
ATOM 619 C CA . ASP A 1 81 ? 9.656 -18.703 -12.586 1 93.12 81 ASP A CA 1
ATOM 620 C C . ASP A 1 81 ? 11.047 -18.219 -12.172 1 93.12 81 ASP A C 1
ATOM 622 O O . ASP A 1 81 ? 11.383 -18.234 -10.984 1 93.12 81 ASP A O 1
ATOM 626 N N . GLN A 1 82 ? 11.906 -17.844 -13.172 1 91.06 82 GLN A N 1
ATOM 627 C CA . GLN A 1 82 ? 13.219 -17.281 -12.867 1 91.06 82 GLN A CA 1
ATOM 628 C C . GLN A 1 82 ? 13.203 -15.766 -12.961 1 91.06 82 GLN A C 1
ATOM 630 O O . GLN A 1 82 ? 14.242 -15.117 -12.812 1 91.06 82 GLN A O 1
ATOM 635 N N . ILE A 1 83 ? 12.016 -15.312 -13.305 1 92.88 83 ILE A N 1
ATOM 636 C CA . ILE A 1 83 ? 11.875 -13.867 -13.5 1 92.88 83 ILE A CA 1
ATOM 637 C C . ILE A 1 83 ? 10.938 -13.289 -12.438 1 92.88 83 ILE A C 1
ATOM 639 O O . ILE A 1 83 ? 9.922 -13.898 -12.102 1 92.88 83 ILE A O 1
ATOM 643 N N . TRP A 1 84 ? 11.297 -12.148 -12 1 88.44 84 TRP A N 1
ATOM 644 C CA . TRP A 1 84 ? 10.398 -11.391 -11.141 1 88.44 84 TRP A CA 1
ATOM 645 C C . TRP A 1 84 ? 10.195 -9.977 -11.664 1 88.44 84 TRP A C 1
ATOM 647 O O . TRP A 1 84 ? 10.93 -9.523 -12.547 1 88.44 84 TRP A O 1
ATOM 657 N N . GLY A 1 85 ? 9.195 -9.289 -11.188 1 94.69 85 GLY A N 1
ATOM 658 C CA . GLY A 1 85 ? 8.883 -7.941 -11.641 1 94.69 85 GLY A CA 1
ATOM 659 C C . GLY A 1 85 ? 9.273 -6.871 -10.633 1 94.69 85 GLY A C 1
ATOM 660 O O . GLY A 1 85 ? 8.969 -6.984 -9.445 1 94.69 85 GLY A O 1
ATOM 661 N N . VAL A 1 86 ? 9.938 -5.891 -11.094 1 95.56 86 VAL A N 1
ATOM 662 C CA . VAL A 1 86 ? 10.156 -4.66 -10.344 1 95.56 86 VAL A CA 1
ATOM 663 C C . VAL A 1 86 ? 9.141 -3.604 -10.781 1 95.56 86 VAL A C 1
ATOM 665 O O . VAL A 1 86 ? 9.086 -3.238 -11.961 1 95.56 86 VAL A O 1
ATOM 668 N N . THR A 1 87 ? 8.398 -3.141 -9.867 1 98.44 87 THR A N 1
ATOM 669 C CA . THR A 1 87 ? 7.289 -2.258 -10.203 1 98.44 87 THR A CA 1
ATOM 670 C C . THR A 1 87 ? 7.801 -0.926 -10.742 1 98.44 87 THR A C 1
ATOM 672 O O . THR A 1 87 ? 8.656 -0.288 -10.125 1 98.44 87 THR A O 1
ATOM 675 N N . VAL A 1 88 ? 7.309 -0.559 -11.891 1 98.75 88 VAL A N 1
ATOM 676 C CA . VAL A 1 88 ? 7.586 0.742 -12.492 1 98.75 88 VAL A CA 1
ATOM 677 C C . VAL A 1 88 ? 6.469 1.724 -12.141 1 98.75 88 VAL A C 1
ATOM 679 O O . VAL A 1 88 ? 6.734 2.832 -11.672 1 98.75 88 VAL A O 1
ATOM 682 N N . SER A 1 89 ? 5.281 1.294 -12.375 1 98.94 89 SER A N 1
ATOM 683 C CA . SER A 1 89 ? 4.113 2.096 -12.023 1 98.94 89 SER A CA 1
ATOM 684 C C . SER A 1 89 ? 2.936 1.212 -11.625 1 98.94 89 SER A C 1
ATOM 686 O O . SER A 1 89 ? 2.865 0.047 -12.023 1 98.94 89 SER A O 1
ATOM 688 N N . LEU A 1 90 ? 2.088 1.685 -10.844 1 98.94 90 LEU A N 1
ATOM 689 C CA . LEU A 1 90 ? 0.89 1.019 -10.344 1 98.94 90 LEU A CA 1
ATOM 690 C C . LEU A 1 90 ? -0.269 2.002 -10.219 1 98.94 90 LEU A C 1
ATOM 692 O O . LEU A 1 90 ? -0.126 3.064 -9.609 1 98.94 90 LEU A O 1
ATOM 696 N N . GLU A 1 91 ? -1.364 1.664 -10.836 1 98.94 91 GLU A N 1
ATOM 697 C CA . GLU A 1 91 ? -2.582 2.459 -10.727 1 98.94 91 GLU A CA 1
ATOM 698 C C . GLU A 1 91 ? -3.699 1.67 -10.047 1 98.94 91 GLU A C 1
ATOM 700 O O . GLU A 1 91 ? -3.992 0.538 -10.438 1 98.94 91 GLU A O 1
ATOM 705 N N . LEU A 1 92 ? -4.273 2.279 -9.094 1 98.94 92 LEU A N 1
ATOM 706 C CA . LEU A 1 92 ? -5.336 1.645 -8.32 1 98.94 92 LEU A CA 1
ATOM 707 C C . LEU A 1 92 ? -6.641 2.422 -8.453 1 98.94 92 LEU A C 1
ATOM 709 O O . LEU A 1 92 ? -6.637 3.654 -8.453 1 98.94 92 LEU A O 1
ATOM 713 N N . LYS A 1 93 ? -7.707 1.742 -8.523 1 98.94 93 LYS A N 1
ATOM 714 C CA . LYS A 1 93 ? -9.062 2.275 -8.391 1 98.94 93 LYS A CA 1
ATOM 715 C C . LYS A 1 93 ? -9.812 1.593 -7.246 1 98.94 93 LYS A C 1
ATOM 717 O O . LYS A 1 93 ? -9.992 0.374 -7.258 1 98.94 93 LYS A O 1
ATOM 722 N N . TYR A 1 94 ? -10.242 2.396 -6.328 1 98.88 94 TYR A N 1
ATOM 723 C CA . TYR A 1 94 ? -10.922 1.896 -5.137 1 98.88 94 TYR A CA 1
ATOM 724 C C . TYR A 1 94 ? -12.438 2.027 -5.277 1 98.88 94 TYR A C 1
ATOM 726 O O . TYR A 1 94 ? -12.953 3.135 -5.426 1 98.88 94 TYR A O 1
ATOM 734 N N . LYS A 1 95 ? -13.102 0.884 -5.137 1 98.69 95 LYS A N 1
ATOM 735 C CA . LYS A 1 95 ? -14.539 0.85 -5.41 1 98.69 95 LYS A CA 1
ATOM 736 C C . LYS A 1 95 ? -15.336 0.616 -4.129 1 98.69 95 LYS A C 1
ATOM 738 O O . LYS A 1 95 ? -16.359 1.255 -3.908 1 98.69 95 LYS A O 1
ATOM 743 N N . LYS A 1 96 ? -14.914 -0.317 -3.348 1 98.06 96 LYS A N 1
ATOM 744 C CA . LYS A 1 96 ? -15.531 -0.69 -2.08 1 98.06 96 LYS A CA 1
ATOM 745 C C . LYS A 1 96 ? -14.477 -0.908 -0.997 1 98.06 96 LYS A C 1
ATOM 747 O O . LYS A 1 96 ? -13.344 -1.285 -1.295 1 98.06 96 LYS A O 1
ATOM 752 N N . PRO A 1 97 ? -14.898 -0.666 0.245 1 97.12 97 PRO A N 1
ATOM 753 C CA . PRO A 1 97 ? -13.938 -0.949 1.318 1 97.12 97 PRO A CA 1
ATOM 754 C C . PRO A 1 97 ? -13.625 -2.438 1.452 1 97.12 97 PRO A C 1
ATOM 756 O O . PRO A 1 97 ? -14.508 -3.277 1.249 1 97.12 97 PRO A O 1
ATOM 759 N N . VAL A 1 98 ? -12.398 -2.729 1.698 1 98.56 98 VAL A N 1
ATOM 760 C CA . VAL A 1 98 ? -12 -4.074 2.092 1 98.56 98 VAL A CA 1
ATOM 761 C C . VAL A 1 98 ? -12.109 -4.227 3.607 1 98.56 98 VAL A C 1
ATOM 763 O O . VAL A 1 98 ? -11.508 -3.461 4.359 1 98.56 98 VAL A O 1
ATOM 766 N N . PRO A 1 99 ? -12.828 -5.184 4.086 1 98.06 99 PRO A N 1
ATOM 767 C CA . PRO A 1 99 ? -12.977 -5.332 5.535 1 98.06 99 PRO A CA 1
ATOM 768 C C . PRO A 1 99 ? -11.758 -5.984 6.188 1 98.06 99 PRO A C 1
ATOM 770 O O . PRO A 1 99 ? -11.039 -6.738 5.539 1 98.06 99 PRO A O 1
ATOM 773 N N . THR A 1 100 ? -11.547 -5.621 7.469 1 97.81 100 THR A N 1
ATOM 774 C CA . THR A 1 100 ? -10.617 -6.414 8.273 1 97.81 100 THR A CA 1
ATOM 775 C C . THR A 1 100 ? -11.281 -7.707 8.742 1 97.81 100 THR A C 1
ATOM 777 O O . THR A 1 100 ? -12.5 -7.844 8.68 1 97.81 100 THR A O 1
ATOM 780 N N . ASP A 1 101 ? -10.438 -8.594 9.133 1 97.5 101 ASP A N 1
ATOM 781 C CA . ASP A 1 101 ? -10.836 -9.898 9.648 1 97.5 101 ASP A CA 1
ATOM 782 C C . ASP A 1 101 ? -11.727 -10.641 8.656 1 97.5 101 ASP A C 1
ATOM 784 O O . ASP A 1 101 ? -12.797 -11.141 9.016 1 97.5 101 ASP A O 1
ATOM 788 N N . ALA A 1 102 ? -11.281 -10.656 7.465 1 97.69 102 ALA A N 1
ATOM 789 C CA . ALA A 1 102 ? -11.953 -11.344 6.367 1 97.69 102 ALA A CA 1
ATOM 790 C C . ALA A 1 102 ? -10.938 -12.016 5.441 1 97.69 102 ALA A C 1
ATOM 792 O O . ALA A 1 102 ? -9.789 -11.578 5.34 1 97.69 102 ALA A O 1
ATOM 793 N N . THR A 1 103 ? -11.367 -13.117 4.836 1 97.31 103 THR A N 1
ATOM 794 C CA . THR A 1 103 ? -10.586 -13.75 3.781 1 97.31 103 THR A CA 1
ATOM 795 C C . THR A 1 103 ? -10.922 -13.141 2.422 1 97.31 103 THR A C 1
ATOM 797 O O . THR A 1 103 ? -12.094 -13.086 2.033 1 97.31 103 THR A O 1
ATOM 800 N N . ILE A 1 104 ? -9.93 -12.672 1.716 1 98.38 104 ILE A N 1
ATOM 801 C CA . ILE A 1 104 ? -10.156 -12.094 0.394 1 98.38 104 ILE A CA 1
ATOM 802 C C . ILE A 1 104 ? -9.344 -12.859 -0.647 1 98.38 104 ILE A C 1
ATOM 804 O O . ILE A 1 104 ? -8.383 -13.562 -0.305 1 98.38 104 ILE A O 1
ATOM 808 N N . LYS A 1 105 ? -9.781 -12.797 -1.872 1 98.75 105 LYS A N 1
ATOM 809 C CA . LYS A 1 105 ? -9.031 -13.289 -3.021 1 98.75 105 LYS A CA 1
ATOM 810 C C . LYS A 1 105 ? -8.523 -12.133 -3.883 1 98.75 105 LYS A C 1
ATOM 812 O O . LYS A 1 105 ? -9.219 -11.133 -4.055 1 98.75 105 LYS A O 1
ATOM 817 N N . VAL A 1 106 ? -7.383 -12.32 -4.383 1 98.94 106 VAL A N 1
ATOM 818 C CA . VAL A 1 106 ? -6.781 -11.336 -5.277 1 98.94 106 VAL A CA 1
ATOM 819 C C . VAL A 1 106 ? -6.332 -12.023 -6.566 1 98.94 106 VAL A C 1
ATOM 821 O O . VAL A 1 106 ? -5.613 -13.023 -6.527 1 98.94 106 VAL A O 1
ATOM 824 N N . VAL A 1 107 ? -6.781 -11.469 -7.664 1 98.88 107 VAL A N 1
ATOM 825 C CA . VAL A 1 107 ? -6.457 -12.055 -8.961 1 98.88 107 VAL A CA 1
ATOM 826 C C . VAL A 1 107 ? -5.52 -11.125 -9.727 1 98.88 107 VAL A C 1
ATOM 828 O O . VAL A 1 107 ? -5.715 -9.906 -9.742 1 98.88 107 VAL A O 1
ATOM 831 N N . GLY A 1 108 ? -4.52 -11.656 -10.305 1 98.88 108 GLY A N 1
ATOM 832 C CA . GLY A 1 108 ? -3.627 -10.945 -11.203 1 98.88 108 GLY A CA 1
ATOM 833 C C . GLY A 1 108 ? -3.414 -11.672 -12.523 1 98.88 108 GLY A C 1
ATOM 834 O O . GLY A 1 108 ? -3.414 -12.898 -12.57 1 98.88 108 GLY A O 1
ATOM 835 N N . ARG A 1 109 ? -3.217 -10.922 -13.555 1 98.69 109 ARG A N 1
ATOM 836 C CA . ARG A 1 109 ? -2.951 -11.516 -14.867 1 98.69 109 ARG A CA 1
ATOM 837 C C . ARG A 1 109 ? -2.045 -10.609 -15.695 1 98.69 109 ARG A C 1
ATOM 839 O O . ARG A 1 109 ? -2.055 -9.391 -15.531 1 98.69 109 ARG A O 1
ATOM 846 N N . ILE A 1 110 ? -1.332 -11.219 -16.594 1 98.62 110 ILE A N 1
ATOM 847 C CA . ILE A 1 110 ? -0.476 -10.508 -17.531 1 98.62 110 ILE A CA 1
ATOM 848 C C . ILE A 1 110 ? -1.289 -10.086 -18.75 1 98.62 110 ILE A C 1
ATOM 850 O O . ILE A 1 110 ? -2.01 -10.898 -19.344 1 98.62 110 ILE A O 1
ATOM 854 N N . THR A 1 111 ? -1.157 -8.805 -19.109 1 98.75 111 THR A N 1
ATOM 855 C CA . THR A 1 111 ? -1.903 -8.32 -20.266 1 98.75 111 THR A CA 1
ATOM 856 C C . THR A 1 111 ? -0.964 -8.023 -21.422 1 98.75 111 THR A C 1
ATOM 858 O O . THR A 1 111 ? -1.384 -8.031 -22.578 1 98.75 111 THR A O 1
ATOM 861 N N . LYS A 1 112 ? 0.203 -7.648 -21.156 1 98.5 112 LYS A N 1
ATOM 862 C CA . LYS A 1 112 ? 1.258 -7.379 -22.141 1 98.5 112 LYS A CA 1
ATOM 863 C C . LYS A 1 112 ? 2.623 -7.797 -21.594 1 98.5 112 LYS A C 1
ATOM 865 O O . LYS A 1 112 ? 2.893 -7.672 -20.406 1 98.5 112 LYS A O 1
ATOM 870 N N . GLU A 1 113 ? 3.441 -8.32 -22.5 1 97.31 113 GLU A N 1
ATOM 871 C CA . GLU A 1 113 ? 4.773 -8.758 -22.094 1 97.31 113 GLU A CA 1
ATOM 872 C C . GLU A 1 113 ? 5.758 -8.695 -23.25 1 97.31 113 GLU A C 1
ATOM 874 O O . GLU A 1 113 ? 5.418 -9.055 -24.375 1 97.31 113 GLU A O 1
ATOM 879 N N . ASN A 1 114 ? 6.891 -8.211 -23.016 1 97 114 ASN A N 1
ATOM 880 C CA . ASN A 1 114 ? 8.023 -8.32 -23.922 1 97 114 ASN A CA 1
ATOM 881 C C . ASN A 1 114 ? 9.297 -8.742 -23.188 1 97 114 ASN A C 1
ATOM 883 O O . ASN A 1 114 ? 9.227 -9.312 -22.109 1 97 114 ASN A O 1
ATOM 887 N N . ARG A 1 115 ? 10.414 -8.562 -23.812 1 95.44 115 ARG A N 1
ATOM 888 C CA . ARG A 1 115 ? 11.648 -9.094 -23.266 1 95.44 115 ARG A CA 1
ATOM 889 C C . ARG A 1 115 ? 12.031 -8.367 -21.969 1 95.44 115 ARG A C 1
ATO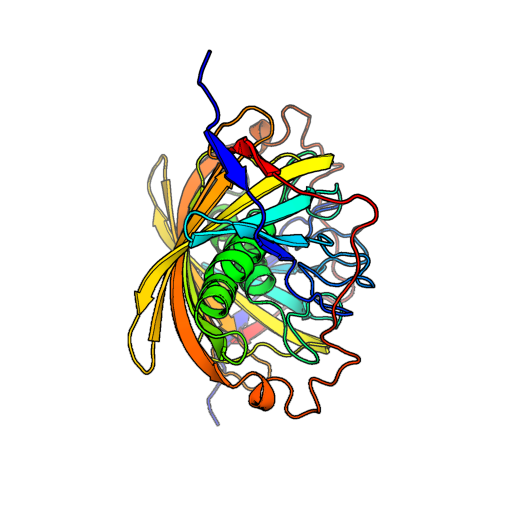M 891 O O . ARG A 1 115 ? 12.625 -8.961 -21.078 1 95.44 115 ARG A O 1
ATOM 898 N N . LYS A 1 116 ? 11.625 -7.125 -21.844 1 97.12 116 LYS A N 1
ATOM 899 C CA . LYS A 1 116 ? 12.141 -6.297 -20.766 1 97.12 116 LYS A CA 1
ATOM 900 C C . LYS A 1 116 ? 11.039 -5.938 -19.766 1 97.12 116 LYS A C 1
ATOM 902 O O . LYS A 1 116 ? 11.312 -5.703 -18.594 1 97.12 116 LYS A O 1
ATOM 907 N N . LEU A 1 117 ? 9.836 -5.836 -20.312 1 98.38 117 LEU A N 1
ATOM 908 C CA . LEU A 1 117 ? 8.75 -5.297 -19.5 1 98.38 117 LEU A CA 1
ATOM 909 C C . LEU A 1 117 ? 7.516 -6.195 -19.594 1 98.38 117 LEU A C 1
ATOM 911 O O . LEU A 1 117 ? 7.379 -6.98 -20.531 1 98.38 117 LEU A O 1
ATOM 915 N N . PHE A 1 118 ? 6.711 -6.047 -18.625 1 98.69 118 PHE A N 1
ATOM 916 C CA . PHE A 1 118 ? 5.359 -6.59 -18.719 1 98.69 118 PHE A CA 1
ATOM 917 C C . PHE A 1 118 ? 4.363 -5.695 -18 1 98.69 118 PHE A C 1
ATOM 919 O O . PHE A 1 118 ? 4.754 -4.863 -17.172 1 98.69 118 PHE A O 1
ATOM 926 N N . GLU A 1 119 ? 3.131 -5.824 -18.391 1 98.88 119 GLU A N 1
ATOM 927 C CA . GLU A 1 119 ? 1.99 -5.152 -17.781 1 98.88 119 GLU A CA 1
ATOM 928 C C . GLU A 1 119 ? 0.92 -6.156 -17.359 1 98.88 119 GLU A C 1
ATOM 930 O O . GLU A 1 119 ? 0.847 -7.258 -17.906 1 98.88 119 GLU A O 1
ATOM 935 N N . GLY A 1 120 ? 0.178 -5.754 -16.391 1 98.88 120 GLY A N 1
ATOM 936 C CA . GLY A 1 120 ? -0.896 -6.617 -15.938 1 98.88 120 GLY A CA 1
ATOM 937 C C . GLY A 1 120 ? -2.012 -5.859 -15.242 1 98.88 120 GLY A C 1
ATOM 938 O O . GLY A 1 120 ? -1.9 -4.656 -15.008 1 98.88 120 GLY A O 1
ATOM 939 N N . THR A 1 121 ? -3.086 -6.574 -15.016 1 98.94 121 THR A N 1
ATOM 940 C CA . THR A 1 121 ? -4.223 -6.074 -14.25 1 98.94 121 THR A CA 1
ATOM 941 C C . THR A 1 121 ? -4.543 -7.012 -13.086 1 98.94 121 THR A C 1
ATOM 943 O O . THR A 1 121 ? -4.078 -8.148 -13.055 1 98.94 121 THR A O 1
ATOM 946 N N . GLY A 1 122 ? -5.242 -6.48 -12.102 1 98.94 122 GLY A N 1
ATOM 947 C CA . GLY A 1 122 ? -5.668 -7.277 -10.961 1 98.94 122 GLY A CA 1
ATOM 948 C C . GLY A 1 122 ? -6.871 -6.695 -10.242 1 98.94 122 GLY A C 1
ATOM 949 O O . GLY A 1 122 ? -7.281 -5.566 -10.516 1 98.94 122 GLY A O 1
ATOM 950 N N . GLU A 1 123 ? -7.402 -7.523 -9.406 1 98.94 123 GLU A N 1
ATOM 951 C CA . GLU A 1 123 ? -8.539 -7.082 -8.602 1 98.94 123 GLU A CA 1
ATOM 952 C C . GLU A 1 123 ? -8.602 -7.836 -7.277 1 98.94 123 GLU A C 1
ATOM 954 O O . GLU A 1 123 ? -8.109 -8.961 -7.172 1 98.94 123 GLU A O 1
ATOM 959 N N . ILE A 1 124 ? -9.141 -7.18 -6.281 1 98.94 124 ILE A N 1
ATOM 960 C CA . ILE A 1 124 ? -9.492 -7.797 -5.004 1 98.94 124 ILE A CA 1
ATOM 961 C C . ILE A 1 124 ? -10.969 -8.188 -5.004 1 98.94 124 ILE A C 1
ATOM 963 O O . ILE A 1 124 ? -11.836 -7.348 -5.254 1 98.94 124 ILE A O 1
ATOM 967 N N . ILE A 1 125 ? -11.219 -9.398 -4.703 1 98.75 125 ILE A N 1
ATOM 968 C CA . ILE A 1 125 ? -12.57 -9.945 -4.621 1 98.75 125 ILE A CA 1
ATOM 969 C C . ILE A 1 125 ? -12.945 -10.18 -3.158 1 98.75 125 ILE A C 1
ATOM 971 O O . ILE A 1 125 ? -12.266 -10.93 -2.453 1 98.75 125 ILE A O 1
ATOM 975 N N . LEU A 1 126 ? -14.055 -9.609 -2.77 1 98.25 126 LEU A N 1
ATOM 976 C CA . LEU A 1 126 ? -14.547 -9.734 -1.403 1 98.25 126 LEU A CA 1
ATOM 977 C C . LEU A 1 126 ? -15.273 -11.062 -1.209 1 98.25 126 LEU A C 1
ATOM 979 O O . LEU A 1 126 ? -15.586 -11.758 -2.182 1 98.25 126 LEU A O 1
ATOM 983 N N . PRO A 1 127 ? -15.531 -11.406 0.076 1 96 127 PRO A N 1
ATOM 984 C CA . PRO A 1 127 ? -16.219 -12.672 0.344 1 96 127 PRO A CA 1
ATOM 985 C C . PRO A 1 127 ? -17.578 -12.766 -0.352 1 96 127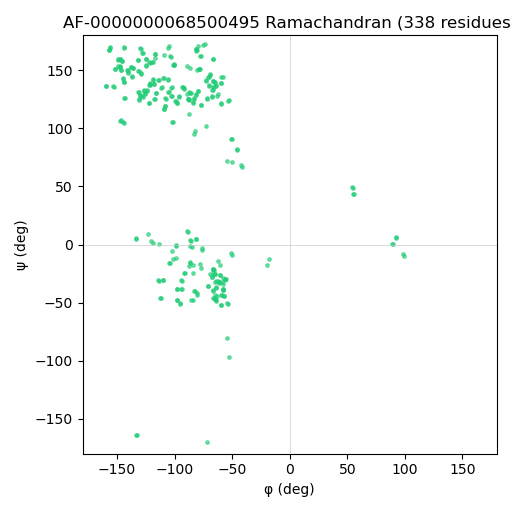 PRO A C 1
ATOM 987 O O . PRO A 1 127 ? -18 -13.859 -0.733 1 96 127 PRO A O 1
ATOM 990 N N . ASN A 1 128 ? -18.219 -11.664 -0.581 1 95.62 128 ASN A N 1
ATOM 991 C CA . ASN A 1 128 ? -19.531 -11.672 -1.204 1 95.62 128 ASN A CA 1
ATOM 992 C C . ASN A 1 128 ? -19.438 -11.672 -2.727 1 95.62 128 ASN A C 1
ATOM 994 O O . ASN A 1 128 ? -20.453 -11.602 -3.42 1 95.62 128 ASN A O 1
ATOM 998 N N . GLY A 1 129 ? -18.219 -11.633 -3.227 1 96.25 129 GLY A N 1
ATOM 999 C CA . GLY A 1 129 ? -18 -11.711 -4.664 1 96.25 129 GLY A CA 1
ATOM 1000 C C . GLY A 1 129 ? -17.797 -10.359 -5.312 1 96.25 129 GLY A C 1
ATOM 1001 O O . GLY A 1 129 ? -17.422 -10.273 -6.484 1 96.25 129 GLY A O 1
ATOM 1002 N N . ASP A 1 130 ? -18 -9.25 -4.582 1 97.81 130 ASP A N 1
ATOM 1003 C CA . ASP A 1 130 ? -17.812 -7.91 -5.129 1 97.81 130 ASP A CA 1
ATOM 1004 C C . ASP A 1 130 ? -16.344 -7.621 -5.387 1 97.81 130 ASP A C 1
ATOM 1006 O O . ASP A 1 130 ? -15.477 -8.078 -4.637 1 97.81 130 ASP A O 1
ATOM 1010 N N . ILE A 1 131 ? -16.078 -6.848 -6.43 1 98.81 131 ILE A N 1
ATOM 1011 C CA . ILE A 1 131 ? -14.742 -6.316 -6.668 1 98.81 131 ILE A CA 1
ATOM 1012 C C . ILE A 1 131 ? -14.539 -5.043 -5.852 1 98.81 131 ILE A C 1
ATOM 1014 O O . ILE A 1 131 ? -15.273 -4.07 -6.02 1 98.81 131 ILE A O 1
ATOM 1018 N N . ALA A 1 132 ? -13.539 -5.031 -5.012 1 98.88 132 ALA A N 1
ATOM 1019 C CA . ALA A 1 132 ? -13.344 -3.898 -4.113 1 98.88 132 ALA A CA 1
ATOM 1020 C C . ALA A 1 132 ? -12.305 -2.93 -4.676 1 98.88 132 ALA A C 1
ATOM 1022 O O . ALA A 1 132 ? -12.422 -1.714 -4.504 1 98.88 132 ALA A O 1
ATOM 1023 N N . VAL A 1 133 ? -11.273 -3.418 -5.285 1 98.94 133 VAL A N 1
ATOM 1024 C CA . VAL A 1 133 ? -10.18 -2.609 -5.816 1 98.94 133 VAL A CA 1
ATOM 1025 C C . VAL A 1 133 ? -9.672 -3.227 -7.117 1 98.94 133 VAL A C 1
ATOM 1027 O O . VAL A 1 133 ? -9.547 -4.449 -7.223 1 98.94 133 VAL A O 1
ATOM 1030 N N . THR A 1 134 ? -9.367 -2.41 -8.094 1 98.94 134 THR A N 1
ATOM 1031 C CA . THR A 1 134 ? -8.703 -2.855 -9.312 1 98.94 134 THR A CA 1
ATOM 1032 C C . THR A 1 134 ? -7.359 -2.152 -9.484 1 98.94 134 THR A C 1
ATOM 1034 O O . THR A 1 134 ? -7.141 -1.079 -8.914 1 98.94 134 THR A O 1
ATOM 1037 N N . ALA A 1 135 ? -6.504 -2.781 -10.227 1 98.94 135 ALA A N 1
ATOM 1038 C CA . ALA A 1 135 ? -5.176 -2.209 -10.422 1 98.94 135 ALA A CA 1
ATOM 1039 C C . ALA A 1 135 ? -4.645 -2.521 -11.82 1 98.94 135 ALA A C 1
ATOM 1041 O O . ALA A 1 135 ? -5.004 -3.539 -12.414 1 98.94 135 ALA A O 1
ATOM 1042 N N . THR A 1 136 ? -3.855 -1.661 -12.32 1 98.94 136 THR A N 1
ATOM 1043 C CA . THR A 1 136 ? -2.994 -1.854 -13.484 1 98.94 136 THR A CA 1
ATOM 1044 C C . THR A 1 136 ? -1.539 -1.558 -13.133 1 98.94 136 THR A C 1
ATOM 1046 O O . THR A 1 136 ? -1.239 -0.528 -12.523 1 98.94 136 THR A O 1
ATOM 1049 N N . GLY A 1 137 ? -0.685 -2.451 -13.516 1 98.88 137 GLY A N 1
ATOM 1050 C CA . GLY A 1 137 ? 0.72 -2.283 -13.18 1 98.88 137 GLY A CA 1
ATOM 1051 C C . GLY A 1 137 ? 1.646 -2.473 -14.367 1 98.88 137 GLY A C 1
ATOM 1052 O O . GLY A 1 137 ? 1.328 -3.223 -15.289 1 98.88 137 GLY A O 1
ATOM 1053 N N . LYS A 1 138 ? 2.73 -1.781 -14.344 1 98.94 138 LYS A N 1
ATOM 1054 C CA . LYS A 1 138 ? 3.859 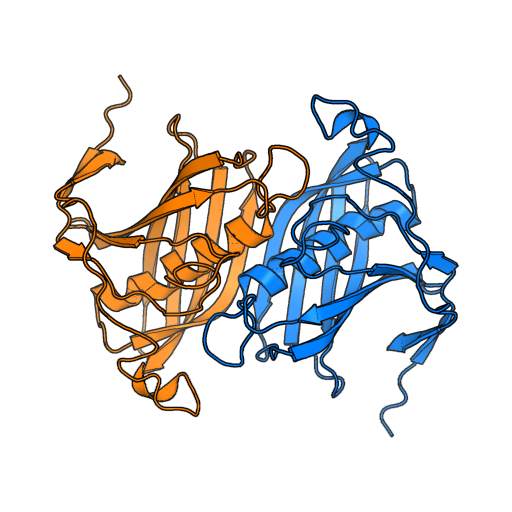-1.948 -15.25 1 98.94 138 LYS A CA 1
ATOM 1055 C C . LYS A 1 138 ? 5.121 -2.355 -14.5 1 98.94 138 LYS A C 1
ATOM 1057 O O . LYS A 1 138 ? 5.445 -1.771 -13.461 1 98.94 138 LYS A O 1
ATOM 1062 N N . TYR A 1 139 ? 5.863 -3.291 -15.055 1 98.62 139 TYR A N 1
ATOM 1063 C CA . TYR A 1 139 ? 6.98 -3.891 -14.328 1 98.62 139 TYR A CA 1
ATOM 1064 C C . TYR A 1 139 ? 8.172 -4.121 -15.25 1 98.62 139 TYR A C 1
ATOM 1066 O O . TYR A 1 139 ? 8 -4.469 -16.422 1 98.62 139 TYR A O 1
ATOM 1074 N N . MET A 1 140 ? 9.289 -4.008 -14.695 1 97.94 140 MET A N 1
ATOM 1075 C CA . MET A 1 140 ? 10.523 -4.441 -15.352 1 97.94 140 MET A CA 1
ATOM 1076 C C . MET A 1 140 ? 10.867 -5.875 -14.969 1 97.94 140 MET A C 1
ATOM 1078 O O . MET A 1 140 ? 10.82 -6.238 -13.789 1 97.94 140 MET A O 1
ATOM 1082 N N . LYS A 1 141 ? 11.25 -6.648 -15.977 1 96.94 141 LYS A N 1
ATOM 1083 C CA . LYS A 1 141 ? 11.672 -8.023 -15.719 1 96.94 141 LYS A CA 1
ATOM 1084 C C . LYS A 1 141 ? 13.109 -8.07 -15.211 1 96.94 141 LYS A C 1
ATOM 1086 O O . LYS A 1 141 ? 14 -7.457 -15.789 1 96.94 141 LYS A O 1
ATOM 1091 N N . MET A 1 142 ? 13.242 -8.852 -14.125 1 92.62 142 MET A N 1
ATOM 1092 C CA . MET A 1 142 ? 14.578 -9.062 -13.578 1 92.62 142 MET A CA 1
ATOM 1093 C C . MET A 1 142 ? 14.789 -10.523 -13.195 1 92.62 142 MET A C 1
ATOM 1095 O O . MET A 1 142 ? 13.859 -11.188 -12.727 1 92.62 142 MET A O 1
ATOM 1099 N N . PRO A 1 143 ? 15.992 -10.992 -13.383 1 89.75 143 PRO A N 1
ATOM 1100 C CA . PRO A 1 143 ? 16.266 -12.344 -12.883 1 89.75 143 PRO A CA 1
ATOM 1101 C C . PRO A 1 143 ? 16.188 -12.43 -11.359 1 89.75 143 PRO A C 1
ATOM 1103 O O . PRO A 1 143 ? 16.672 -11.531 -10.664 1 89.75 143 PRO A O 1
ATOM 1106 N N . ILE A 1 144 ? 15.625 -13.492 -10.82 1 82.94 144 ILE A N 1
ATOM 1107 C CA . ILE A 1 144 ? 15.445 -13.664 -9.391 1 82.94 144 ILE A CA 1
ATOM 1108 C C . ILE A 1 144 ? 16.797 -13.68 -8.688 1 82.94 144 ILE A C 1
ATOM 1110 O O . ILE A 1 144 ? 16.922 -13.219 -7.555 1 82.94 144 ILE A O 1
ATOM 1114 N N . GLY A 1 145 ? 17.766 -14.156 -9.32 1 79 145 GLY A N 1
ATOM 1115 C CA . GLY A 1 145 ? 19.109 -14.203 -8.773 1 79 145 GLY A CA 1
ATOM 1116 C C . GLY A 1 145 ? 19.688 -12.82 -8.477 1 79 145 GLY A C 1
ATOM 1117 O O . GLY A 1 145 ? 20.641 -12.695 -7.715 1 79 145 GLY A O 1
ATOM 1118 N N . GLN A 1 146 ? 19.094 -11.727 -8.984 1 78.12 146 GLN A N 1
ATOM 1119 C CA . GLN A 1 146 ? 19.625 -10.375 -8.836 1 78.12 146 GLN A CA 1
ATOM 1120 C C . GLN A 1 146 ? 18.875 -9.617 -7.738 1 78.12 146 GLN A C 1
ATOM 1122 O O . GLN A 1 146 ? 19.219 -8.477 -7.418 1 78.12 146 GLN A O 1
ATOM 1127 N N . ILE A 1 147 ? 17.875 -9.969 -7.238 1 72.19 147 ILE A N 1
ATOM 1128 C C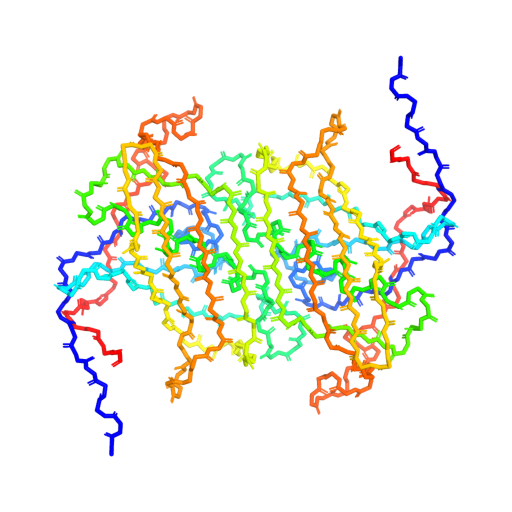A . ILE A 1 147 ? 17.062 -9.234 -6.281 1 72.19 147 ILE A CA 1
ATOM 1129 C C . ILE A 1 147 ? 17.922 -8.812 -5.09 1 72.19 147 ILE A C 1
ATOM 1131 O O . ILE A 1 147 ? 17.922 -7.637 -4.711 1 72.19 147 ILE A O 1
ATOM 1135 N N . ALA A 1 148 ? 18.281 -9.586 -4.027 1 58.06 148 ALA A N 1
ATOM 1136 C CA . ALA A 1 148 ? 18.953 -9.117 -2.816 1 58.06 148 ALA A CA 1
ATOM 1137 C C . ALA A 1 148 ? 20.453 -9.016 -3.033 1 58.06 148 ALA A C 1
ATOM 1139 O O . ALA A 1 148 ? 21.047 -9.852 -3.711 1 58.06 148 ALA A O 1
ATOM 1140 N N . GLU A 1 149 ? 20.969 -7.645 -3.361 1 54.62 149 GLU A N 1
ATOM 1141 C CA . GLU A 1 149 ? 22.422 -7.551 -3.385 1 54.62 149 GLU A CA 1
ATOM 1142 C C . GLU A 1 149 ? 23.062 -8.727 -2.654 1 54.62 149 GLU A C 1
ATOM 1144 O O . GLU A 1 149 ? 24.234 -9.047 -2.889 1 54.62 149 GLU A O 1
ATOM 1149 N N . GLY A 1 150 ? 22.141 -9.43 -1.916 1 52.97 150 GLY A N 1
ATOM 1150 C CA . GLY A 1 150 ? 22.578 -10.68 -1.301 1 52.97 150 GLY A CA 1
ATOM 1151 C C . GLY A 1 150 ? 21.828 -11.891 -1.829 1 52.97 150 GLY A C 1
ATOM 1152 O O . GLY A 1 150 ? 21.031 -11.781 -2.76 1 52.97 150 GLY A O 1
ATOM 1153 N N . ASP A 1 151 ? 22.375 -13.047 -1.648 1 55.25 151 ASP A N 1
ATOM 1154 C CA . ASP A 1 151 ? 21.828 -14.336 -2.066 1 55.25 151 ASP A CA 1
ATOM 1155 C C . ASP A 1 151 ? 20.375 -14.5 -1.625 1 55.25 151 ASP A C 1
ATOM 1157 O O . ASP A 1 151 ? 20.109 -14.688 -0.439 1 55.25 151 ASP A O 1
ATOM 1161 N N . PHE A 1 152 ? 19.469 -13.594 -2.414 1 61.88 152 PHE A N 1
ATOM 1162 C CA . PHE A 1 152 ? 18.094 -14.062 -2.227 1 61.88 152 PHE A CA 1
ATOM 1163 C C . PHE A 1 152 ? 18.031 -15.586 -2.287 1 61.88 152 PHE A C 1
ATOM 1165 O O . PHE A 1 152 ? 17.953 -16.172 -3.371 1 61.88 152 PHE A O 1
ATOM 1172 N N . SER A 1 153 ? 18.672 -16.172 -1.246 1 69.38 153 SER A N 1
ATOM 1173 C CA . SER A 1 153 ? 18.969 -17.594 -1.112 1 69.38 153 SER A CA 1
ATOM 1174 C C . SER A 1 153 ? 17.719 -18.391 -0.75 1 69.38 153 SER A C 1
ATOM 1176 O O . SER A 1 153 ? 16.656 -17.797 -0.488 1 69.38 153 SER A O 1
ATOM 1178 N N . ASN A 1 154 ? 17.781 -19.484 -0.764 1 77.12 154 ASN A N 1
ATOM 1179 C CA . ASN A 1 154 ? 16.766 -20.453 -0.382 1 77.12 154 ASN A CA 1
ATOM 1180 C C . ASN A 1 154 ? 16.188 -20.156 1 1 77.12 154 ASN A C 1
ATOM 1182 O O . ASN A 1 154 ? 15.078 -20.578 1.317 1 77.12 154 ASN A O 1
ATOM 1186 N N . GLU A 1 155 ? 16.828 -19.203 1.604 1 82.44 155 GLU A N 1
ATOM 1187 C CA . GLU A 1 155 ? 16.375 -18.891 2.951 1 82.44 155 GLU A CA 1
ATOM 1188 C C . GLU A 1 155 ? 15.32 -17.781 2.932 1 82.44 155 GLU A C 1
ATOM 1190 O O . GLU A 1 155 ? 14.5 -17.688 3.844 1 82.44 155 GLU A O 1
ATOM 1195 N N . GLU A 1 156 ? 15.375 -17 1.888 1 89.12 156 GLU A N 1
ATOM 1196 C CA . GLU A 1 156 ? 14.484 -15.836 1.848 1 89.12 156 GLU A CA 1
ATOM 1197 C C . GLU A 1 156 ? 13.312 -16.078 0.904 1 89.12 156 GLU A C 1
ATOM 1199 O O . GLU A 1 156 ? 12.305 -15.359 0.966 1 89.12 156 GLU A O 1
ATOM 1204 N N . TRP A 1 157 ? 13.422 -17.031 0.094 1 90.25 157 TRP A N 1
ATOM 1205 C CA . TRP A 1 157 ? 12.445 -17.359 -0.94 1 90.25 157 TRP A CA 1
ATOM 1206 C C . TRP A 1 157 ? 12.328 -18.875 -1.131 1 90.25 157 TRP A C 1
ATOM 1208 O O . TRP A 1 157 ? 13.219 -19.5 -1.717 1 90.25 157 TRP A O 1
ATOM 1218 N N . PHE A 1 158 ? 11.234 -19.469 -0.612 1 91.25 158 PHE A N 1
ATOM 1219 C CA . PHE A 1 158 ? 11.195 -20.938 -0.535 1 91.25 158 PHE A CA 1
ATOM 1220 C C . PHE A 1 158 ? 9.758 -21.438 -0.675 1 91.25 158 PHE A C 1
ATOM 1222 O O . PHE A 1 158 ? 8.805 -20.672 -0.527 1 91.25 158 PHE A O 1
ATOM 1229 N N . PHE A 1 159 ? 9.727 -22.672 -1.026 1 93.38 159 PHE A N 1
ATOM 1230 C CA . PHE A 1 159 ? 8.422 -23.328 -1.094 1 93.38 159 PHE A CA 1
ATOM 1231 C C . PHE A 1 159 ? 7.926 -23.688 0.302 1 93.38 159 PHE A C 1
ATOM 1233 O O . PHE A 1 159 ? 8.641 -24.328 1.072 1 93.38 159 PHE A O 1
ATOM 1240 N N . GLU A 1 160 ? 6.785 -23.125 0.624 1 90.75 160 GLU A N 1
ATOM 1241 C CA . GLU A 1 160 ? 6.113 -23.469 1.872 1 90.75 160 GLU A CA 1
ATOM 1242 C C . GLU A 1 160 ? 4.855 -24.297 1.612 1 90.75 160 GLU A C 1
ATOM 1244 O O . GLU A 1 160 ? 3.912 -23.812 0.982 1 90.75 160 GLU A O 1
ATOM 1249 N N . GLU A 1 161 ? 4.844 -25.422 2.104 1 88.06 161 GLU A N 1
ATOM 1250 C CA . GLU A 1 161 ? 3.684 -26.297 1.909 1 88.06 161 GLU A CA 1
ATOM 1251 C C . GLU A 1 161 ? 2.457 -25.734 2.631 1 88.06 161 GLU A C 1
ATOM 1253 O O . GLU A 1 161 ? 2.557 -25.281 3.77 1 88.06 161 GLU A O 1
ATOM 1258 N N . SER A 1 162 ? 1.312 -25.703 1.922 1 84.38 162 SER A N 1
ATOM 1259 C CA . SER A 1 162 ? 0.066 -25.281 2.547 1 84.38 162 SER A CA 1
ATOM 1260 C C . SER A 1 162 ? -0.438 -26.328 3.543 1 84.38 162 SER A C 1
ATOM 1262 O O . SER A 1 162 ? -0.213 -27.516 3.365 1 84.38 162 SER A O 1
ATOM 1264 N N . LYS A 1 163 ? -1.042 -25.828 4.664 1 81.06 163 LYS A N 1
ATOM 1265 C CA . LYS A 1 163 ? -1.63 -26.75 5.633 1 81.06 163 LYS A CA 1
ATOM 1266 C C . LYS A 1 163 ? -2.697 -27.625 4.98 1 81.06 163 LYS A C 1
ATOM 1268 O O . LYS A 1 163 ? -2.787 -28.828 5.27 1 81.06 163 LYS A O 1
ATOM 1273 N N . GLU A 1 164 ? -3.449 -27.062 4.113 1 84.75 164 GLU A N 1
ATOM 1274 C CA . GLU A 1 164 ? -4.469 -27.766 3.34 1 84.75 164 GLU A CA 1
ATOM 1275 C C . GLU A 1 164 ? -4.211 -27.641 1.842 1 84.75 164 GLU A C 1
ATOM 1277 O O . GLU A 1 164 ? -3.84 -26.578 1.36 1 84.75 164 GLU A O 1
ATOM 1282 N N . LYS A 1 165 ? -4.43 -28.828 1.22 1 89.81 165 LYS A N 1
ATOM 1283 C CA . LYS A 1 165 ? -4.25 -28.812 -0.229 1 89.81 165 LYS A CA 1
ATOM 1284 C C . LYS A 1 165 ? -5.387 -28.062 -0.917 1 89.81 165 LYS A C 1
ATOM 1286 O O . LYS A 1 165 ? -6.562 -28.344 -0.671 1 89.81 165 LYS A O 1
ATOM 1291 N N . VAL A 1 166 ? -4.992 -27.094 -1.687 1 94.75 166 VAL A N 1
ATOM 1292 C CA . VAL A 1 166 ? -5.957 -26.344 -2.479 1 94.75 166 VAL A CA 1
ATOM 1293 C C . VAL A 1 166 ? -5.934 -26.828 -3.924 1 94.75 166 VAL A C 1
ATOM 1295 O O . VAL A 1 166 ? -5.004 -26.531 -4.676 1 94.75 166 VAL A O 1
ATOM 1298 N N . GLU A 1 167 ? -6.945 -27.578 -4.348 1 97.12 167 GLU A N 1
ATOM 1299 C CA . GLU A 1 167 ? -6.953 -28.188 -5.676 1 97.12 167 GLU A CA 1
ATOM 1300 C C . GLU A 1 167 ? -7.668 -27.297 -6.688 1 97.12 167 GLU A C 1
ATOM 1302 O O . GLU A 1 167 ? -7.352 -27.312 -7.879 1 97.12 167 GLU A O 1
ATOM 1307 N N . TYR A 1 168 ? -8.688 -26.547 -6.129 1 97.81 168 TYR A N 1
ATOM 1308 C CA . TYR A 1 168 ? -9.477 -25.656 -6.969 1 97.81 168 TYR A CA 1
ATOM 1309 C C . TYR A 1 168 ? -9.727 -24.328 -6.273 1 97.81 168 TYR A C 1
ATOM 1311 O O . TYR A 1 168 ? -9.766 -24.266 -5.043 1 97.81 168 TYR A O 1
ATOM 1319 N N . ILE A 1 169 ? -9.898 -23.328 -7.047 1 97.38 169 ILE A N 1
ATOM 1320 C CA . ILE A 1 169 ? -10.305 -22.016 -6.555 1 97.38 169 ILE A CA 1
ATOM 1321 C C . ILE A 1 169 ? -11.469 -21.484 -7.391 1 97.38 169 ILE A C 1
ATOM 1323 O O . ILE A 1 169 ? -11.43 -21.547 -8.625 1 97.38 169 ILE A O 1
ATOM 1327 N N . GLU A 1 170 ? -12.469 -21.047 -6.645 1 96.19 170 GLU A N 1
ATOM 1328 C CA . GLU A 1 170 ? -13.633 -20.453 -7.301 1 96.19 170 GLU A CA 1
ATOM 1329 C C . GLU A 1 170 ? -13.477 -18.953 -7.438 1 96.19 170 GLU A C 1
ATOM 1331 O O . GLU A 1 170 ? -13.109 -18.266 -6.48 1 96.19 170 GLU A O 1
ATOM 1336 N N . LEU A 1 171 ? -13.805 -18.484 -8.648 1 94.31 171 LEU A N 1
ATOM 1337 C CA . LEU A 1 171 ? -13.789 -17.062 -8.922 1 94.31 171 LEU A CA 1
ATOM 1338 C C . LEU A 1 171 ? -15.109 -16.594 -9.523 1 94.31 171 LEU A C 1
ATOM 1340 O O . LEU A 1 171 ? -15.805 -17.391 -10.172 1 94.31 171 LEU A O 1
ATOM 1344 N N . MET B 1 1 ? 25.828 23.016 -2.986 1 39.41 1 MET B N 1
ATOM 1345 C CA . MET B 1 1 ? 25.172 22.547 -1.766 1 39.41 1 MET B CA 1
ATOM 1346 C C . MET B 1 1 ? 23.656 22.516 -1.944 1 39.41 1 MET B C 1
ATOM 1348 O O . MET B 1 1 ? 23.047 23.547 -2.238 1 39.41 1 MET B O 1
ATOM 1352 N N . ASP B 1 2 ? 23.062 21.562 -2.527 1 53.28 2 ASP B N 1
ATOM 1353 C CA . ASP B 1 2 ? 21.656 21.578 -2.918 1 53.28 2 ASP B CA 1
ATOM 1354 C C . ASP B 1 2 ? 20.781 22.109 -1.782 1 53.28 2 ASP B C 1
ATOM 1356 O O . ASP B 1 2 ? 20.75 21.516 -0.698 1 53.28 2 ASP B O 1
ATOM 1360 N N . PHE B 1 3 ? 20.688 23.406 -1.621 1 63.72 3 PHE B N 1
ATOM 1361 C CA . PHE B 1 3 ? 20.062 24.188 -0.554 1 63.72 3 PHE B CA 1
ATOM 1362 C C . PHE B 1 3 ? 18.641 23.719 -0.306 1 63.72 3 PHE B C 1
ATOM 1364 O O . PHE B 1 3 ? 17.766 23.891 -1.16 1 63.72 3 PHE B O 1
ATOM 1371 N N . LEU B 1 4 ? 18.531 22.734 0.656 1 83.31 4 LEU B N 1
ATOM 1372 C CA . LEU B 1 4 ? 17.203 22.375 1.105 1 83.31 4 LEU B CA 1
ATOM 1373 C C . LEU B 1 4 ? 16.469 23.562 1.707 1 83.31 4 LEU B C 1
ATOM 1375 O O . LEU B 1 4 ? 17.062 24.344 2.471 1 83.31 4 LEU B O 1
ATOM 1379 N N . ALA B 1 5 ? 15.328 23.922 1.138 1 92.5 5 ALA B N 1
ATOM 1380 C CA . ALA B 1 5 ? 14.461 24.953 1.694 1 92.5 5 ALA B CA 1
ATOM 1381 C C . ALA B 1 5 ? 13.906 24.547 3.055 1 92.5 5 ALA B C 1
ATOM 1383 O O . ALA B 1 5 ? 13.555 23.375 3.258 1 92.5 5 ALA B O 1
ATOM 1384 N N . LYS B 1 6 ? 13.93 25.484 3.902 1 96.44 6 LYS B N 1
ATOM 1385 C CA . LYS B 1 6 ? 13.43 25.281 5.258 1 96.44 6 LYS B CA 1
ATOM 1386 C C . LYS B 1 6 ? 12.047 25.906 5.43 1 96.44 6 LYS B C 1
ATOM 1388 O O . LYS B 1 6 ? 11.859 27.094 5.121 1 96.44 6 LYS B O 1
ATOM 1393 N N . TYR B 1 7 ? 11.062 25.125 5.922 1 98.19 7 TYR B N 1
ATOM 1394 C CA . TYR B 1 7 ? 9.695 25.609 6.062 1 98.19 7 TYR B CA 1
ATOM 1395 C C . TYR B 1 7 ? 9.227 25.531 7.512 1 98.19 7 TYR B C 1
ATOM 1397 O O . TYR B 1 7 ? 9.469 24.531 8.188 1 98.19 7 TYR B O 1
ATOM 1405 N N . LYS B 1 8 ? 8.555 26.531 8 1 98.62 8 LYS B N 1
ATOM 1406 C CA . LYS B 1 8 ? 7.992 26.547 9.352 1 98.62 8 LYS B CA 1
ATOM 1407 C C . LYS B 1 8 ? 6.82 25.578 9.477 1 98.62 8 LYS B C 1
ATOM 1409 O O . LYS B 1 8 ? 5.969 25.5 8.586 1 98.62 8 LYS B O 1
ATOM 1414 N N . VAL B 1 9 ? 6.805 24.844 10.586 1 98.5 9 VAL B N 1
ATOM 1415 C CA . VAL B 1 9 ? 5.684 23.969 10.898 1 98.5 9 VAL B CA 1
ATOM 1416 C C . VAL B 1 9 ? 4.566 24.766 11.562 1 98.5 9 VAL B C 1
ATOM 1418 O O . VAL B 1 9 ? 4.789 25.438 12.578 1 98.5 9 VAL B O 1
ATOM 1421 N N . LEU B 1 10 ? 3.422 24.688 11.008 1 98.25 10 LEU B N 1
ATOM 1422 C CA . LEU B 1 10 ? 2.293 25.438 11.547 1 98.25 10 LEU B CA 1
ATOM 1423 C C . LEU B 1 10 ? 1.489 24.578 12.523 1 98.25 10 LEU B C 1
ATOM 1425 O O . LEU B 1 10 ? 0.953 25.094 13.508 1 98.25 10 LEU B O 1
ATOM 1429 N N . LYS B 1 11 ? 1.342 23.312 12.211 1 97 11 LYS B N 1
ATOM 1430 C CA . LYS B 1 11 ? 0.466 22.438 12.977 1 97 11 LYS B CA 1
ATOM 1431 C C . LYS B 1 11 ? 0.831 20.969 12.758 1 97 11 LYS B C 1
ATOM 1433 O O . LYS B 1 11 ? 1.114 20.562 11.633 1 97 11 LYS B O 1
ATOM 1438 N N . LYS B 1 12 ? 0.849 20.219 13.875 1 97.69 12 LYS B N 1
ATOM 1439 C CA . LYS B 1 12 ? 0.857 18.766 13.773 1 97.69 12 LYS B CA 1
ATOM 1440 C C . LYS B 1 12 ? -0.562 18.203 13.734 1 97.69 12 LYS B C 1
ATOM 1442 O O . LYS B 1 12 ? -1.403 18.578 14.555 1 97.69 12 LYS B O 1
ATOM 1447 N N . GLN B 1 13 ? -0.852 17.344 12.773 1 96.62 13 GLN B N 1
ATOM 1448 C CA . GLN B 1 13 ? -2.191 16.781 12.664 1 96.62 13 GLN B CA 1
ATOM 1449 C C . GLN B 1 13 ? -2.377 15.617 13.641 1 96.62 13 GLN B C 1
ATOM 1451 O O . GLN B 1 13 ? -1.405 15.125 14.219 1 96.62 13 GLN B O 1
ATOM 1456 N N . ASN B 1 14 ? -3.637 15.203 13.789 1 95.06 14 ASN B N 1
ATOM 1457 C CA . ASN B 1 14 ? -4.004 14.125 14.695 1 95.06 14 ASN B CA 1
ATOM 1458 C C . ASN B 1 14 ? -3.441 12.781 14.227 1 95.06 14 ASN B C 1
ATOM 1460 O O . ASN B 1 14 ? -3.023 12.648 13.078 1 95.06 14 ASN B O 1
ATOM 1464 N N . SER B 1 15 ? -3.361 11.875 15.125 1 95.25 15 SER B N 1
ATOM 1465 C CA . SER B 1 15 ? -2.99 10.484 14.867 1 95.25 15 SER B CA 1
ATOM 1466 C C . SER B 1 15 ? -4.133 9.539 15.219 1 95.25 15 SER B C 1
ATOM 1468 O O . SER B 1 15 ? -5.098 9.93 15.875 1 95.25 15 SER B O 1
ATOM 1470 N N . SER B 1 16 ? -4 8.367 14.719 1 94.31 16 SER B N 1
ATOM 1471 C CA . SER B 1 16 ? -4.977 7.332 15.039 1 94.31 16 SER B CA 1
ATOM 1472 C C . SER B 1 16 ? -4.402 6.316 16.016 1 94.31 16 SER B C 1
ATOM 1474 O O . SER B 1 16 ? -3.201 6.324 16.297 1 94.31 16 SER B O 1
ATOM 1476 N N . LYS B 1 17 ? -5.297 5.5 16.5 1 94.44 17 LYS B N 1
ATOM 1477 C CA . LYS B 1 17 ? -4.871 4.48 17.453 1 94.44 17 LYS B CA 1
ATOM 1478 C C . LYS B 1 17 ? -4.258 3.283 16.734 1 94.44 17 LYS B C 1
ATOM 1480 O O . LYS B 1 17 ? -3.193 2.797 17.141 1 94.44 17 LYS B O 1
ATOM 1485 N N . SER B 1 18 ? -4.887 2.895 15.633 1 96.06 18 SER B N 1
ATOM 1486 C CA . SER B 1 18 ? -4.531 1.563 15.148 1 96.06 18 SER B CA 1
ATOM 1487 C C . SER B 1 18 ? -4.273 1.569 13.648 1 96.06 18 SER B C 1
ATOM 1489 O O . SER B 1 18 ? -4.004 0.522 13.055 1 96.06 18 SER B O 1
ATOM 1491 N N . CYS B 1 19 ? -4.285 2.686 13 1 96.94 19 CYS B N 1
ATOM 1492 C CA . CYS B 1 19 ? -4.039 2.801 11.562 1 96.94 19 CYS B CA 1
ATOM 1493 C C . CYS B 1 19 ? -2.658 2.27 11.203 1 96.94 19 CYS B C 1
ATOM 1495 O O . CYS B 1 19 ? -1.691 2.494 11.93 1 96.94 19 CYS B O 1
ATOM 1497 N N . LEU B 1 20 ? -2.535 1.657 10.086 1 98.12 20 LEU B N 1
ATOM 1498 C CA . LEU B 1 20 ? -1.29 1.105 9.562 1 98.12 20 LEU B CA 1
ATOM 1499 C C . LEU B 1 20 ? -0.234 2.195 9.414 1 98.12 20 LEU B C 1
ATOM 1501 O O . LEU B 1 20 ? 0.961 1.934 9.57 1 98.12 20 LEU B O 1
ATOM 1505 N N . VAL B 1 21 ? -0.614 3.367 9.133 1 98.38 21 VAL B N 1
ATOM 1506 C CA . VAL B 1 21 ? 0.328 4.418 8.766 1 98.38 21 VAL B CA 1
ATOM 1507 C C . VAL B 1 21 ? 0.633 5.285 9.984 1 98.38 21 VAL B C 1
ATOM 1509 O O . VAL B 1 21 ? 1.794 5.434 10.375 1 98.38 21 VAL B O 1
ATOM 1512 N N . CYS B 1 22 ? -0.368 5.711 10.688 1 97.5 22 CYS B N 1
ATOM 1513 C CA . CYS B 1 22 ? -0.125 6.715 11.711 1 97.5 22 CYS B CA 1
ATOM 1514 C C . CYS B 1 22 ? -0.507 6.184 13.094 1 97.5 22 CYS B C 1
ATOM 1516 O O . CYS B 1 22 ? -0.401 6.902 14.086 1 97.5 22 CYS B O 1
ATOM 1518 N N . GLY B 1 23 ? -0.946 4.969 13.18 1 96.5 23 GLY B N 1
ATOM 1519 C CA . GLY B 1 23 ? -1.439 4.422 14.43 1 96.5 23 GLY B CA 1
ATOM 1520 C C . GLY B 1 23 ? -0.377 4.359 15.516 1 96.5 23 GLY B C 1
ATOM 1521 O O . GLY B 1 23 ? 0.678 3.75 15.32 1 96.5 23 GLY B O 1
ATOM 1522 N N . THR B 1 24 ? -0.712 4.891 16.688 1 95.75 24 THR B N 1
ATOM 1523 C CA . THR B 1 24 ? 0.241 4.945 17.797 1 95.75 24 THR B CA 1
ATOM 1524 C C . THR B 1 24 ? 0.363 3.584 18.469 1 95.75 24 THR B C 1
ATOM 1526 O O . THR B 1 24 ? 1.368 3.297 19.125 1 95.75 24 THR B O 1
ATOM 1529 N N . GLN B 1 25 ? -0.583 2.684 18.234 1 95.81 25 GLN B N 1
ATOM 1530 C CA . GLN B 1 25 ? -0.584 1.394 18.922 1 95.81 25 GLN B CA 1
ATOM 1531 C C . GLN B 1 25 ? -0.56 0.242 17.906 1 95.81 25 GLN B C 1
ATOM 1533 O O . GLN B 1 25 ? -0.802 -0.911 18.281 1 95.81 25 GLN B O 1
ATOM 1538 N N . ASN B 1 26 ? -0.38 0.533 16.734 1 96.88 26 ASN B N 1
ATOM 1539 C CA . ASN B 1 26 ? -0.225 -0.506 15.727 1 96.88 26 ASN B CA 1
ATOM 1540 C C . ASN B 1 26 ? 1.229 -0.947 15.594 1 96.88 26 ASN B C 1
ATOM 1542 O O . ASN B 1 26 ? 2.061 -0.211 15.055 1 96.88 26 ASN B O 1
ATOM 1546 N N . GLU B 1 27 ? 1.56 -2.109 15.953 1 95.25 27 GLU B N 1
ATOM 1547 C CA . GLU B 1 27 ? 2.941 -2.578 15.969 1 95.25 27 GLU B CA 1
ATOM 1548 C C . GLU B 1 27 ? 3.486 -2.74 14.555 1 95.25 27 GLU B C 1
ATOM 1550 O O . GLU B 1 27 ? 4.699 -2.664 14.336 1 95.25 27 GLU B O 1
ATOM 1555 N N . LEU B 1 28 ? 2.646 -2.947 13.633 1 96.06 28 LEU B N 1
ATOM 1556 C CA . LEU B 1 28 ? 3.047 -3.074 12.234 1 96.06 28 LEU B CA 1
ATOM 1557 C C . LEU B 1 28 ? 3.172 -1.703 11.578 1 96.06 28 LEU B C 1
ATOM 1559 O O . LEU B 1 28 ? 3.723 -1.583 10.477 1 96.06 28 LEU B O 1
ATOM 1563 N N . GLY B 1 29 ? 2.625 -0.743 12.156 1 97.06 29 GLY B N 1
ATOM 1564 C CA . GLY B 1 29 ? 2.441 0.547 11.508 1 97.06 29 GLY B CA 1
ATOM 1565 C C . GLY B 1 29 ? 3.73 1.335 11.375 1 97.06 29 GLY B C 1
ATOM 1566 O O . GLY B 1 29 ? 4.746 0.979 11.977 1 97.06 29 GLY B O 1
ATOM 1567 N N . LEU B 1 30 ? 3.686 2.461 10.656 1 97.62 30 LEU B N 1
ATOM 1568 C CA . LEU B 1 30 ? 4.816 3.346 10.398 1 97.62 30 LEU B CA 1
ATOM 1569 C C . LEU B 1 30 ? 4.957 4.383 11.508 1 97.62 30 LEU B C 1
ATOM 1571 O O . LEU B 1 30 ? 5.996 5.039 11.617 1 97.62 30 LEU B O 1
ATOM 1575 N N . LYS B 1 31 ? 3.906 4.582 12.281 1 95.75 31 LYS B N 1
ATOM 1576 C CA . LYS B 1 31 ? 3.875 5.594 13.336 1 95.75 31 LYS B CA 1
ATOM 1577 C C . LYS B 1 31 ? 4.223 6.973 12.781 1 95.75 31 LYS B C 1
ATOM 1579 O O . LYS B 1 31 ? 5.031 7.699 13.367 1 95.75 31 LYS B O 1
ATOM 1584 N N . ALA B 1 32 ? 3.662 7.25 11.672 1 97.81 32 ALA B N 1
ATOM 1585 C CA . ALA B 1 32 ? 3.961 8.484 10.945 1 97.81 32 ALA B CA 1
ATOM 1586 C C . ALA B 1 32 ? 3.34 9.695 11.633 1 97.81 32 ALA B C 1
ATOM 1588 O O . ALA B 1 32 ? 2.213 9.617 12.133 1 97.81 32 ALA B O 1
ATOM 1589 N N . ASP B 1 33 ? 4.066 10.766 11.648 1 97.81 33 ASP B N 1
ATOM 1590 C CA . ASP B 1 33 ? 3.551 12.078 12.023 1 97.81 33 ASP B CA 1
ATOM 1591 C C . ASP B 1 33 ? 3.258 12.93 10.789 1 97.81 33 ASP B C 1
ATOM 1593 O O . ASP B 1 33 ? 3.898 12.766 9.75 1 97.81 33 ASP B O 1
ATOM 1597 N N . PHE B 1 34 ? 2.363 13.828 10.961 1 98.25 34 PHE B N 1
ATOM 1598 C CA . PHE B 1 34 ? 1.973 14.695 9.859 1 98.25 34 PHE B CA 1
ATOM 1599 C C . PHE B 1 34 ? 1.997 16.156 10.289 1 98.25 34 PHE B C 1
ATOM 1601 O O . PHE B 1 34 ? 1.37 16.531 11.289 1 98.25 34 PHE B O 1
ATOM 1608 N N . TYR B 1 35 ? 2.688 16.938 9.5 1 98.56 35 TYR B N 1
ATOM 1609 C CA . TYR B 1 35 ? 2.893 18.344 9.836 1 98.56 35 TYR B CA 1
ATOM 1610 C C . TYR B 1 35 ? 2.438 19.25 8.695 1 98.56 35 TYR B C 1
ATOM 1612 O O . TYR B 1 35 ? 2.846 19.062 7.547 1 98.56 35 TYR B O 1
ATOM 1620 N N . GLU B 1 36 ? 1.615 20.25 9.031 1 98.75 36 GLU B N 1
ATOM 1621 C CA . GLU B 1 36 ? 1.257 21.297 8.086 1 98.75 36 GLU B CA 1
ATOM 1622 C C . GLU B 1 36 ? 2.346 22.359 8.008 1 98.75 36 GLU B C 1
ATOM 1624 O O . GLU B 1 36 ? 2.768 22.906 9.031 1 98.75 36 GLU B O 1
ATOM 1629 N N . LEU B 1 37 ? 2.768 22.672 6.816 1 98.75 37 LEU B N 1
ATOM 1630 C CA . LEU B 1 37 ? 3.838 23.656 6.637 1 98.75 37 LEU B CA 1
ATOM 1631 C C . LEU B 1 37 ? 3.281 24.984 6.168 1 98.75 37 LEU B C 1
ATOM 1633 O O . LEU B 1 37 ? 2.197 25.047 5.582 1 98.75 37 LEU B O 1
ATOM 1637 N N . GLU B 1 38 ? 4.062 26.016 6.32 1 98.5 38 GLU B N 1
ATOM 1638 C CA . GLU B 1 38 ? 3.686 27.375 5.941 1 98.5 38 GLU B CA 1
ATOM 1639 C C . GLU B 1 38 ? 3.541 27.5 4.426 1 98.5 38 GLU B C 1
ATOM 1641 O O . GLU B 1 38 ? 2.896 28.438 3.936 1 98.5 38 GLU B O 1
ATOM 1646 N N . ASN B 1 39 ? 4.16 26.609 3.691 1 97.94 39 ASN B N 1
ATOM 1647 C CA . ASN B 1 39 ? 4.062 26.703 2.238 1 97.94 39 ASN B CA 1
ATOM 1648 C C . ASN B 1 39 ? 2.82 25.984 1.714 1 97.94 39 ASN B C 1
ATOM 1650 O O . ASN B 1 39 ? 2.666 25.812 0.504 1 97.94 39 ASN B O 1
ATOM 1654 N N . GLY B 1 40 ? 1.98 25.453 2.557 1 98.19 40 GLY B N 1
ATOM 1655 C CA . GLY B 1 40 ? 0.711 24.859 2.17 1 98.19 40 GLY B CA 1
ATOM 1656 C C . GLY B 1 40 ? 0.808 23.375 1.909 1 98.19 40 GLY B C 1
ATOM 1657 O O . GLY B 1 40 ? -0.155 22.75 1.448 1 98.19 40 GLY B O 1
ATOM 1658 N N . GLU B 1 41 ? 1.948 22.812 2.189 1 98.69 41 GLU B N 1
ATOM 1659 C CA . GLU B 1 41 ? 2.133 21.375 2 1 98.69 41 GLU B CA 1
ATOM 1660 C C . GLU B 1 41 ? 2.014 20.625 3.324 1 98.69 41 GLU B C 1
ATOM 1662 O O . GLU B 1 41 ? 2.154 21.219 4.395 1 98.69 41 GLU B O 1
ATOM 1667 N N . LEU B 1 42 ? 1.659 19.391 3.18 1 98.88 42 LEU B N 1
ATOM 1668 C CA . LEU B 1 42 ? 1.7 18.469 4.312 1 98.88 42 LEU B CA 1
ATOM 1669 C C . LEU B 1 42 ? 2.918 17.547 4.227 1 98.88 42 LEU B C 1
ATOM 1671 O O . LEU B 1 42 ? 3.221 17.016 3.158 1 98.88 42 LEU B O 1
ATOM 1675 N N . VAL B 1 43 ? 3.578 17.406 5.367 1 98.88 43 VAL B N 1
ATOM 1676 C CA . VAL B 1 43 ? 4.758 16.547 5.371 1 98.88 43 VAL B CA 1
ATOM 1677 C C . VAL B 1 43 ? 4.629 15.492 6.469 1 98.88 43 VAL B C 1
ATOM 1679 O O . VAL B 1 43 ? 4.246 15.805 7.598 1 98.88 43 VAL B O 1
ATOM 1682 N N . SER B 1 44 ? 4.906 14.305 6.082 1 98.69 44 SER B N 1
ATOM 1683 C CA . SER B 1 44 ? 5.004 13.211 7.043 1 98.69 44 SER B CA 1
ATOM 1684 C C . SER B 1 44 ? 6.457 12.805 7.277 1 98.69 44 SER B C 1
ATOM 1686 O O . SER B 1 44 ? 7.262 12.797 6.344 1 98.69 44 SER B O 1
ATOM 1688 N N . ILE B 1 45 ? 6.777 12.5 8.461 1 97.5 45 ILE B N 1
ATOM 1689 C CA . ILE B 1 45 ? 8.047 11.891 8.859 1 97.5 45 ILE B CA 1
ATOM 1690 C C . ILE B 1 45 ? 7.789 10.508 9.461 1 97.5 45 ILE B C 1
ATOM 1692 O O . ILE B 1 45 ? 6.992 10.375 10.398 1 97.5 45 ILE B O 1
ATOM 1696 N N . CYS B 1 46 ? 8.422 9.531 8.93 1 96 46 CYS B N 1
ATOM 1697 C CA . CYS B 1 46 ? 8.211 8.203 9.492 1 96 46 CYS B CA 1
ATOM 1698 C C . CYS B 1 46 ? 9.469 7.352 9.383 1 96 46 CYS B C 1
ATOM 1700 O O . CYS B 1 46 ? 10.383 7.688 8.625 1 96 46 CYS B O 1
ATOM 1702 N N . ASN B 1 47 ? 9.508 6.367 10.188 1 95.88 47 ASN B N 1
ATOM 1703 C CA . ASN B 1 47 ? 10.609 5.41 10.258 1 95.88 47 ASN B CA 1
ATOM 1704 C C . ASN B 1 47 ? 10.195 4.047 9.703 1 95.88 47 ASN B C 1
ATOM 1706 O O . ASN B 1 47 ? 9.352 3.365 10.289 1 95.88 47 ASN B O 1
ATOM 1710 N N . THR B 1 48 ? 10.836 3.66 8.641 1 98.19 48 THR B N 1
ATOM 1711 C CA . THR B 1 48 ? 10.562 2.344 8.07 1 98.19 48 THR B CA 1
ATOM 1712 C C . THR B 1 48 ? 11.281 1.256 8.867 1 98.19 48 THR B C 1
ATOM 1714 O O . THR B 1 48 ? 12.32 1.51 9.477 1 98.19 48 THR B O 1
ATOM 1717 N N . LYS B 1 49 ? 10.703 0.107 8.859 1 97.56 49 LYS B N 1
ATOM 1718 C CA . LYS B 1 49 ? 11.25 -1.029 9.594 1 97.56 49 LYS B CA 1
ATOM 1719 C C . LYS B 1 49 ? 11.359 -2.264 8.703 1 97.56 49 LYS B C 1
ATOM 1721 O O . LYS B 1 49 ? 10.805 -2.287 7.598 1 97.56 49 LYS B O 1
ATOM 1726 N N . ASP B 1 50 ? 12.055 -3.23 9.203 1 95.88 50 ASP B N 1
ATOM 1727 C CA . ASP B 1 50 ? 12.305 -4.441 8.43 1 95.88 50 ASP B CA 1
ATOM 1728 C C . ASP B 1 50 ? 11 -5.188 8.148 1 95.88 50 ASP B C 1
ATOM 1730 O O . ASP B 1 50 ? 10.859 -5.82 7.098 1 95.88 50 ASP B O 1
ATOM 1734 N N . TRP B 1 51 ? 10.047 -5.094 9.039 1 95.44 51 TRP B N 1
ATOM 1735 C CA . TRP B 1 51 ? 8.805 -5.844 8.844 1 95.44 51 TRP B CA 1
ATOM 1736 C C . TRP B 1 51 ? 7.93 -5.184 7.793 1 95.44 51 TRP B C 1
ATOM 1738 O O . TRP B 1 51 ? 6.855 -5.695 7.457 1 95.44 51 TRP B O 1
ATOM 1748 N N . HIS B 1 52 ? 8.328 -4 7.277 1 98.12 52 HIS B N 1
ATOM 1749 C CA . HIS B 1 52 ? 7.637 -3.336 6.176 1 98.12 52 HIS B CA 1
ATOM 1750 C C . HIS B 1 52 ? 8.18 -3.791 4.828 1 98.12 52 HIS B C 1
ATOM 1752 O O . HIS B 1 52 ? 7.832 -3.227 3.789 1 98.12 52 HIS B O 1
ATOM 1758 N N . GLN B 1 53 ? 8.984 -4.82 4.805 1 96.94 53 GLN B N 1
ATOM 1759 C CA . GLN B 1 53 ? 9.836 -5.082 3.65 1 96.94 53 GLN B CA 1
ATOM 1760 C C . GLN B 1 53 ? 9.102 -5.902 2.594 1 96.94 53 GLN B C 1
ATOM 1762 O O . GLN B 1 53 ? 8.18 -6.656 2.916 1 96.94 53 GLN B O 1
ATOM 1767 N N . SER B 1 54 ? 9.516 -5.719 1.317 1 95.69 54 SER B N 1
ATOM 1768 C CA . SER B 1 54 ? 9.258 -6.633 0.208 1 95.69 54 SER B CA 1
ATOM 1769 C C . SER B 1 54 ? 10.289 -7.754 0.163 1 95.69 54 SER B C 1
ATOM 1771 O O . SER B 1 54 ? 9.93 -8.93 0.096 1 95.69 54 SER B O 1
ATOM 1773 N N . TYR B 1 55 ? 11.5 -7.492 0.255 1 91.12 55 TYR B N 1
ATOM 1774 C CA . TYR B 1 55 ? 12.68 -8.336 0.439 1 91.12 55 TYR B CA 1
ATOM 1775 C C . TYR B 1 55 ? 13.711 -7.645 1.329 1 91.12 55 TYR B C 1
ATOM 1777 O O . TYR B 1 55 ? 13.555 -6.469 1.669 1 91.12 55 TYR B O 1
ATOM 1785 N N . PRO B 1 56 ? 14.656 -8.328 1.716 1 91.44 56 PRO B N 1
ATOM 1786 C CA . PRO B 1 56 ? 15.555 -7.762 2.729 1 91.44 56 PRO B CA 1
ATOM 1787 C C . PRO B 1 56 ? 16.109 -6.395 2.328 1 91.44 56 PRO B C 1
ATOM 1789 O O . PRO B 1 56 ? 16.672 -6.25 1.237 1 91.44 56 PRO B O 1
ATOM 1792 N N . GLY B 1 57 ? 15.867 -5.414 3.213 1 94 57 GLY B N 1
ATOM 1793 C CA . GLY B 1 57 ? 16.469 -4.094 3.072 1 94 57 GLY B CA 1
ATOM 1794 C C . GLY B 1 57 ? 15.625 -3.145 2.238 1 94 57 GLY B C 1
ATOM 1795 O O . GLY B 1 57 ? 15.984 -1.979 2.062 1 94 57 GLY B O 1
ATOM 1796 N N . ARG B 1 58 ? 14.477 -3.625 1.766 1 95.88 58 ARG B N 1
ATOM 1797 C CA . ARG B 1 58 ? 13.664 -2.805 0.873 1 95.88 58 ARG B CA 1
ATOM 1798 C C . ARG B 1 58 ? 12.203 -2.775 1.332 1 95.88 58 ARG B C 1
ATOM 1800 O O . ARG B 1 58 ? 11.562 -3.82 1.442 1 95.88 58 ARG B O 1
ATOM 1807 N N . VAL B 1 59 ? 11.727 -1.562 1.525 1 98.06 59 VAL B N 1
ATOM 1808 C CA . VAL B 1 59 ? 10.328 -1.384 1.916 1 98.06 59 VAL B CA 1
ATOM 1809 C C . VAL B 1 59 ? 9.414 -1.828 0.777 1 98.06 59 VAL B C 1
ATOM 1811 O O . VAL B 1 59 ? 9.68 -1.535 -0.391 1 98.06 59 VAL B O 1
ATOM 1814 N N . HIS B 1 60 ? 8.398 -2.553 1.1 1 98.31 60 HIS B N 1
ATOM 1815 C CA . HIS B 1 60 ? 7.43 -2.967 0.093 1 98.31 60 HIS B CA 1
ATOM 1816 C C . HIS B 1 60 ? 6.785 -1.761 -0.581 1 98.31 60 HIS B C 1
ATOM 1818 O O . HIS B 1 60 ? 6.414 -0.794 0.089 1 98.31 60 HIS B O 1
ATOM 1824 N N . GLY B 1 61 ? 6.586 -1.796 -1.845 1 98.06 61 GLY B N 1
ATOM 1825 C CA . GLY B 1 61 ? 5.945 -0.711 -2.57 1 98.06 61 GLY B CA 1
ATOM 1826 C C . GLY B 1 61 ? 4.57 -0.368 -2.035 1 98.06 61 GLY B C 1
ATOM 1827 O O . GLY B 1 61 ? 4.121 0.774 -2.15 1 98.06 61 GLY B O 1
ATOM 1828 N N . GLY B 1 62 ? 3.875 -1.324 -1.484 1 98.38 62 GLY B N 1
ATOM 1829 C CA . GLY B 1 62 ? 2.568 -1.092 -0.889 1 98.38 62 GLY B CA 1
ATOM 1830 C C . GLY B 1 62 ? 2.615 -0.161 0.307 1 98.38 62 GLY B C 1
ATOM 1831 O O . GLY B 1 62 ? 1.681 0.608 0.54 1 98.38 62 GLY B O 1
ATOM 1832 N N . MET B 1 63 ? 3.648 -0.26 1.1 1 98.5 63 MET B N 1
ATOM 1833 C CA . MET B 1 63 ? 3.811 0.676 2.209 1 98.5 63 MET B CA 1
ATOM 1834 C C . MET B 1 63 ? 4.07 2.088 1.695 1 98.5 63 MET B C 1
ATOM 1836 O O . MET B 1 63 ? 3.604 3.064 2.287 1 98.5 63 MET B O 1
ATOM 1840 N N . SER B 1 64 ? 4.879 2.141 0.618 1 98.88 64 SER B N 1
ATOM 1841 C CA . SER B 1 64 ? 5.043 3.434 -0.04 1 98.88 64 SER B CA 1
ATOM 1842 C C . SER B 1 64 ? 3.703 4 -0.493 1 98.88 64 SER B C 1
ATOM 1844 O O . SER B 1 64 ? 3.43 5.188 -0.303 1 98.88 64 SER B O 1
ATOM 1846 N N . ALA B 1 65 ? 2.883 3.152 -1.09 1 98.94 65 ALA B N 1
ATOM 1847 C CA . ALA B 1 65 ? 1.543 3.57 -1.492 1 98.94 65 ALA B CA 1
ATOM 1848 C C . ALA B 1 65 ? 0.735 4.051 -0.291 1 98.94 65 ALA B C 1
ATOM 1850 O O . ALA B 1 65 ? 0.042 5.066 -0.367 1 98.94 65 ALA B O 1
ATOM 1851 N N . ALA B 1 66 ? 0.822 3.328 0.785 1 98.81 66 ALA B N 1
ATOM 1852 C CA . ALA B 1 66 ? 0.05 3.635 1.986 1 98.81 66 ALA B CA 1
ATOM 1853 C C . ALA B 1 66 ? 0.384 5.027 2.51 1 98.81 66 ALA B C 1
ATOM 1855 O O . ALA B 1 66 ? -0.514 5.844 2.74 1 98.81 66 ALA B O 1
ATOM 1856 N N . ILE B 1 67 ? 1.666 5.324 2.705 1 98.88 67 ILE B N 1
ATOM 1857 C CA . ILE B 1 67 ? 2.059 6.586 3.322 1 98.88 67 ILE B CA 1
ATOM 1858 C C . ILE B 1 67 ? 1.791 7.738 2.357 1 98.88 67 ILE B C 1
ATOM 1860 O O . ILE B 1 67 ? 1.405 8.836 2.775 1 98.88 67 ILE B O 1
ATOM 1864 N N . LEU B 1 68 ? 1.979 7.5 1.063 1 98.94 68 LEU B N 1
ATOM 1865 C CA . LEU B 1 68 ? 1.664 8.539 0.085 1 98.94 68 LEU B CA 1
ATOM 1866 C C . LEU B 1 68 ? 0.164 8.812 0.046 1 98.94 68 LEU B C 1
ATOM 1868 O O . LEU B 1 68 ? -0.26 9.969 0.014 1 98.94 68 LEU B O 1
ATOM 1872 N N . ASP B 1 69 ? -0.635 7.766 0.017 1 98.88 69 ASP B N 1
ATOM 1873 C CA . ASP B 1 69 ? -2.088 7.895 0.047 1 98.88 69 ASP B CA 1
ATOM 1874 C C . ASP B 1 69 ? -2.541 8.727 1.245 1 98.88 69 ASP B C 1
ATOM 1876 O O . ASP B 1 69 ? -3.305 9.68 1.092 1 98.88 69 ASP B O 1
ATOM 1880 N N . GLU B 1 70 ? -2.084 8.391 2.361 1 98.44 70 GLU B N 1
ATOM 1881 C CA . GLU B 1 70 ? -2.494 9.086 3.578 1 98.44 70 GLU B CA 1
ATOM 1882 C C . GLU B 1 70 ? -2.043 10.539 3.561 1 98.44 70 GLU B C 1
ATOM 1884 O O . GLU B 1 70 ? -2.812 11.438 3.91 1 98.44 70 GLU B O 1
ATOM 1889 N N . THR B 1 71 ? -0.794 10.797 3.137 1 98.81 71 THR B N 1
ATOM 1890 C CA . THR B 1 71 ? -0.259 12.148 3.145 1 98.81 71 THR B CA 1
ATOM 1891 C C . THR B 1 71 ? -1.039 13.047 2.184 1 98.81 71 THR B C 1
ATOM 1893 O O . THR B 1 71 ? -1.44 14.156 2.547 1 98.81 71 THR B O 1
ATOM 1896 N N . ILE B 1 72 ? -1.252 12.562 0.968 1 98.81 72 ILE B N 1
ATOM 1897 C CA . ILE B 1 72 ? -2.016 13.336 -0.002 1 98.81 72 ILE B CA 1
ATOM 1898 C C . ILE B 1 72 ? -3.455 13.492 0.482 1 98.81 72 ILE B C 1
ATOM 1900 O O . ILE B 1 72 ? -4.008 14.594 0.458 1 98.81 72 ILE B O 1
ATOM 1904 N N . GLY B 1 73 ? -4.062 12.438 0.925 1 97.94 73 GLY B N 1
ATOM 1905 C CA . GLY B 1 73 ? -5.453 12.438 1.346 1 97.94 73 GLY B CA 1
ATOM 1906 C C . GLY B 1 73 ? -5.723 13.352 2.525 1 97.94 73 GLY B C 1
ATOM 1907 O O . GLY B 1 73 ? -6.812 13.914 2.645 1 97.94 73 GLY B O 1
ATOM 1908 N N . ARG B 1 74 ? -4.758 13.508 3.389 1 97.56 74 ARG B N 1
ATOM 1909 C CA . ARG B 1 74 ? -4.91 14.328 4.586 1 97.56 74 ARG B CA 1
ATOM 1910 C C . ARG B 1 74 ? -4.594 15.789 4.289 1 97.56 74 ARG B C 1
ATOM 1912 O O . ARG B 1 74 ? -4.895 16.672 5.098 1 97.56 74 ARG B O 1
ATOM 1919 N N . ALA B 1 75 ? -3.949 16.078 3.174 1 98.31 75 ALA B N 1
ATOM 1920 C CA . ALA B 1 75 ? -3.531 17.453 2.881 1 98.31 75 ALA B CA 1
ATOM 1921 C C . ALA B 1 75 ? -4.734 18.391 2.812 1 98.31 75 ALA B C 1
ATOM 1923 O O . ALA B 1 75 ? -4.609 19.578 3.08 1 98.31 75 ALA B O 1
ATOM 1924 N N . VAL B 1 76 ? -5.887 17.875 2.496 1 97.56 76 VAL B N 1
ATOM 1925 C CA . VAL B 1 76 ? -7.094 18.672 2.371 1 97.56 76 VAL B CA 1
ATOM 1926 C C . VAL B 1 76 ? -7.469 19.266 3.73 1 97.56 76 VAL B C 1
ATOM 1928 O O . VAL B 1 76 ? -8.117 20.312 3.805 1 97.56 76 VAL B O 1
ATOM 1931 N N . SER B 1 77 ? -7.047 18.609 4.797 1 96.06 77 SER B N 1
ATOM 1932 C CA . SER B 1 77 ? -7.379 19.062 6.148 1 96.06 77 SER B CA 1
ATOM 1933 C C . SER B 1 77 ? -6.719 20.391 6.469 1 96.06 77 SER B C 1
ATOM 1935 O O . SER B 1 77 ? -7.117 21.078 7.418 1 96.06 77 SER B O 1
ATOM 1937 N N . ILE B 1 78 ? -5.645 20.75 5.746 1 97.31 78 ILE B N 1
ATOM 1938 C CA . ILE B 1 78 ? -5.016 22.047 5.914 1 97.31 78 ILE B CA 1
ATOM 1939 C C . ILE B 1 78 ? -6.039 23.156 5.652 1 97.31 78 ILE B C 1
ATOM 1941 O O . ILE B 1 78 ? -6.082 24.156 6.371 1 97.31 78 ILE B O 1
ATOM 1945 N N . ASN B 1 79 ? -6.852 22.938 4.68 1 95.69 79 ASN B N 1
ATOM 1946 C CA . ASN B 1 79 ? -7.879 23.906 4.309 1 95.69 79 ASN B CA 1
ATOM 1947 C C . ASN B 1 79 ? -9.117 23.781 5.191 1 95.69 79 ASN B C 1
ATOM 1949 O O . ASN B 1 79 ? -9.758 24.781 5.512 1 95.69 79 ASN B O 1
ATOM 1953 N N . ASP B 1 80 ? -9.469 22.562 5.473 1 94.75 80 ASP B N 1
ATOM 1954 C CA . ASP B 1 80 ? -10.648 22.25 6.273 1 94.75 80 ASP B CA 1
ATOM 1955 C C . ASP B 1 80 ? -10.422 20.984 7.109 1 94.75 80 ASP B C 1
ATOM 1957 O O . ASP B 1 80 ? -10.484 19.875 6.594 1 94.75 80 ASP B O 1
ATOM 1961 N N . ASP B 1 81 ? -10.234 21.078 8.375 1 92.94 81 ASP B N 1
ATOM 1962 C CA . ASP B 1 81 ? -9.852 19.953 9.234 1 92.94 81 ASP B CA 1
ATOM 1963 C C . ASP B 1 81 ? -11.062 19.109 9.602 1 92.94 81 ASP B C 1
ATOM 1965 O O . ASP B 1 81 ? -10.969 18.203 10.438 1 92.94 81 ASP B O 1
ATOM 1969 N N . GLN B 1 82 ? -12.266 19.438 9.031 1 91 82 GLN B N 1
ATOM 1970 C CA . GLN B 1 82 ? -13.461 18.641 9.266 1 91 82 GLN B CA 1
ATOM 1971 C C . GLN B 1 82 ? -13.719 17.672 8.102 1 91 82 GLN B C 1
ATOM 1973 O O . GLN B 1 82 ? -14.727 16.969 8.086 1 91 82 GLN B O 1
ATOM 1978 N N . ILE B 1 83 ? -12.812 17.812 7.148 1 92.88 83 ILE B N 1
ATOM 1979 C CA . ILE B 1 83 ? -12.977 17.016 5.941 1 92.88 83 ILE B CA 1
ATOM 1980 C C . ILE B 1 83 ? -11.828 16 5.832 1 92.88 83 ILE B C 1
ATOM 1982 O O . ILE B 1 83 ? -10.68 16.328 6.113 1 92.88 83 ILE B O 1
ATOM 1986 N N . TRP B 1 84 ? -12.18 14.859 5.391 1 88.5 84 TRP B N 1
ATOM 1987 C CA . TRP B 1 84 ? -11.164 13.875 5.047 1 88.5 84 TRP B CA 1
ATOM 1988 C C . TRP B 1 84 ? -11.391 13.328 3.641 1 88.5 84 TRP B C 1
ATOM 1990 O O . TRP B 1 84 ? -12.445 13.547 3.045 1 88.5 84 TRP B O 1
ATOM 2000 N N . GLY B 1 85 ? -10.422 12.688 3.078 1 94.81 85 GLY B N 1
ATOM 2001 C CA . GLY B 1 85 ? -10.5 12.156 1.727 1 94.81 85 GLY B CA 1
ATOM 2002 C C . GLY B 1 85 ? -10.688 10.648 1.688 1 94.81 85 GLY B C 1
ATOM 2003 O O . GLY B 1 85 ? -9.969 9.914 2.365 1 94.81 85 GLY B O 1
ATOM 2004 N N . VAL B 1 86 ? -11.617 10.219 0.933 1 95.69 86 VAL B N 1
ATOM 2005 C CA . VAL B 1 86 ? -11.75 8.812 0.561 1 95.69 86 VAL B CA 1
ATOM 2006 C C . VAL B 1 86 ? -11.133 8.586 -0.815 1 95.69 86 VAL B C 1
ATOM 2008 O O . VAL B 1 86 ? -11.539 9.203 -1.799 1 95.69 86 VAL B O 1
ATOM 2011 N N . THR B 1 87 ? -10.203 7.723 -0.855 1 98.44 87 THR B N 1
ATOM 2012 C CA . THR B 1 87 ? -9.438 7.555 -2.082 1 98.44 87 THR B CA 1
ATOM 2013 C C . THR B 1 87 ? -10.305 6.973 -3.191 1 98.44 87 THR B C 1
ATOM 2015 O O . THR B 1 87 ? -10.977 5.957 -2.994 1 98.44 87 THR B O 1
ATOM 2018 N N . VAL B 1 88 ? -10.297 7.629 -4.312 1 98.81 88 VAL B N 1
ATOM 2019 C CA . VAL B 1 88 ? -10.961 7.148 -5.516 1 98.81 88 VAL B CA 1
ATOM 2020 C C . VAL B 1 88 ? -9.961 6.414 -6.406 1 98.81 88 VAL B C 1
ATOM 2022 O O . VAL B 1 88 ? -10.219 5.285 -6.832 1 98.81 88 VAL B O 1
ATOM 2025 N N . SER B 1 89 ? -8.883 7.062 -6.648 1 98.94 89 SER B N 1
ATOM 2026 C CA . SER B 1 89 ? -7.809 6.453 -7.426 1 98.94 89 SER B CA 1
ATOM 2027 C C . SER B 1 89 ? -6.441 6.945 -6.957 1 98.94 89 SER B C 1
ATOM 2029 O O . SER B 1 89 ? -6.332 8.023 -6.371 1 98.94 89 SER B O 1
ATOM 2031 N N . LEU B 1 90 ? -5.457 6.199 -7.137 1 98.94 90 LEU B N 1
ATOM 2032 C CA . LEU B 1 90 ? -4.07 6.477 -6.773 1 98.94 90 LEU B CA 1
ATOM 2033 C C . LEU B 1 90 ? -3.115 5.91 -7.82 1 98.94 90 LEU B C 1
ATOM 2035 O O . LEU B 1 90 ? -3.203 4.734 -8.18 1 98.94 90 LEU B O 1
ATOM 2039 N N . GLU B 1 91 ? -2.27 6.758 -8.32 1 98.94 91 GLU B N 1
ATOM 2040 C CA . GLU B 1 91 ? -1.232 6.34 -9.258 1 98.94 91 GLU B CA 1
ATOM 2041 C C . GLU B 1 91 ? 0.161 6.555 -8.68 1 98.94 91 GLU B C 1
ATOM 2043 O O . GLU B 1 91 ? 0.473 7.641 -8.188 1 98.94 91 GLU B O 1
ATOM 2048 N N . LEU B 1 92 ? 0.934 5.543 -8.758 1 98.94 92 LEU B N 1
ATOM 2049 C CA . LEU B 1 92 ? 2.285 5.578 -8.211 1 98.94 92 LEU B CA 1
ATOM 2050 C C . LEU B 1 92 ? 3.322 5.359 -9.305 1 98.94 92 LEU B C 1
ATOM 2052 O O . LEU B 1 92 ? 3.123 4.531 -10.195 1 98.94 92 LEU B O 1
ATOM 2056 N N . LYS B 1 93 ? 4.391 6.031 -9.219 1 98.94 93 LYS B N 1
ATOM 2057 C CA . LYS B 1 93 ? 5.605 5.793 -10 1 98.94 93 LYS B CA 1
ATOM 2058 C C . LYS B 1 93 ? 6.801 5.539 -9.086 1 98.94 93 LYS B C 1
ATOM 2060 O O . LYS B 1 93 ? 7.168 6.398 -8.281 1 98.94 93 LYS B O 1
ATOM 2065 N N . TYR B 1 94 ? 7.383 4.395 -9.273 1 98.88 94 TYR B N 1
ATOM 2066 C CA . TYR B 1 94 ? 8.5 3.971 -8.438 1 98.88 94 TYR B CA 1
ATOM 2067 C C . TYR B 1 94 ? 9.836 4.227 -9.133 1 98.88 94 TYR B C 1
ATOM 2069 O O . TYR B 1 94 ? 10.086 3.684 -10.211 1 98.88 94 TYR B O 1
ATOM 2077 N N . LYS B 1 95 ? 10.688 4.992 -8.445 1 98.69 95 LYS B N 1
ATOM 2078 C CA . LYS B 1 95 ? 11.922 5.445 -9.078 1 98.69 95 LYS B CA 1
ATOM 2079 C C . LYS B 1 95 ? 13.141 4.801 -8.422 1 98.69 95 LYS B C 1
ATOM 2081 O O . LYS B 1 95 ? 14.07 4.379 -9.109 1 98.69 95 LYS B O 1
ATOM 2086 N N . LYS B 1 96 ? 13.172 4.789 -7.133 1 98 96 LYS B N 1
ATOM 2087 C CA . LYS B 1 96 ? 14.242 4.211 -6.324 1 98 96 LYS B CA 1
ATOM 2088 C C . LYS B 1 96 ? 13.68 3.404 -5.16 1 98 96 LYS B C 1
ATOM 2090 O O . LYS B 1 96 ? 12.586 3.691 -4.668 1 98 96 LYS B O 1
ATOM 2095 N N . PRO B 1 97 ? 14.461 2.41 -4.75 1 97.06 97 PRO B N 1
ATOM 2096 C CA . PRO B 1 97 ? 13.992 1.665 -3.578 1 97.06 97 PRO B CA 1
ATOM 2097 C C . PRO B 1 97 ? 13.984 2.51 -2.305 1 97.06 97 PRO B C 1
ATOM 2099 O O . PRO B 1 97 ? 14.859 3.357 -2.117 1 97.06 97 PRO B O 1
ATOM 2102 N N . VAL B 1 98 ? 12.984 2.318 -1.522 1 98.5 98 VAL B N 1
ATOM 2103 C CA . VAL B 1 98 ? 12.961 2.865 -0.17 1 98.5 98 VAL B CA 1
ATOM 2104 C C . VAL B 1 98 ? 13.617 1.878 0.796 1 98.5 98 VAL B C 1
ATOM 2106 O O . VAL B 1 98 ? 13.195 0.723 0.889 1 98.5 98 VAL B O 1
ATOM 2109 N N . PRO B 1 99 ? 14.586 2.281 1.536 1 98 99 PRO B N 1
ATOM 2110 C CA . PRO B 1 99 ? 15.242 1.344 2.453 1 98 99 PRO B CA 1
ATOM 2111 C C . PRO B 1 99 ? 14.445 1.116 3.734 1 98 99 PRO B C 1
ATOM 2113 O O . PRO B 1 99 ? 13.68 1.988 4.152 1 98 99 PRO B O 1
ATOM 2116 N N . THR B 1 100 ? 14.625 -0.095 4.293 1 97.69 100 THR B N 1
ATOM 2117 C CA . THR B 1 100 ? 14.164 -0.292 5.664 1 97.69 100 THR B CA 1
ATOM 2118 C C . THR B 1 100 ? 15.133 0.344 6.66 1 97.69 100 THR B C 1
ATOM 2120 O O . THR B 1 100 ? 16.266 0.678 6.305 1 97.69 100 THR B O 1
ATOM 2123 N N . ASP B 1 101 ? 14.617 0.528 7.836 1 97.38 101 ASP B N 1
ATOM 2124 C CA . ASP B 1 101 ? 15.352 1.097 8.961 1 97.38 101 ASP B CA 1
ATOM 2125 C C . ASP B 1 101 ? 15.961 2.449 8.586 1 97.38 101 ASP B C 1
ATOM 2127 O O . ASP B 1 101 ? 17.156 2.684 8.812 1 97.38 101 ASP B O 1
ATOM 2131 N N . ALA B 1 102 ? 15.164 3.258 8.039 1 97.69 102 ALA B N 1
ATOM 2132 C CA . ALA B 1 102 ? 15.523 4.621 7.652 1 97.69 102 ALA B CA 1
ATOM 2133 C C . ALA B 1 102 ? 14.383 5.59 7.945 1 97.69 102 ALA B C 1
ATOM 2135 O O . ALA B 1 102 ? 13.211 5.199 7.961 1 97.69 102 ALA B O 1
ATOM 2136 N N . THR B 1 103 ? 14.742 6.82 8.219 1 97.31 103 THR B N 1
ATOM 2137 C CA . THR B 1 103 ? 13.766 7.895 8.328 1 97.31 103 THR B CA 1
ATOM 2138 C C . THR B 1 103 ? 13.516 8.539 6.965 1 97.31 103 THR B C 1
ATOM 2140 O O . THR B 1 103 ? 14.453 8.953 6.285 1 97.31 103 THR B O 1
ATOM 2143 N N . ILE B 1 104 ? 12.281 8.594 6.547 1 98.38 104 ILE B N 1
ATOM 2144 C CA . ILE B 1 104 ? 11.945 9.203 5.27 1 98.38 104 ILE B CA 1
ATOM 2145 C C . ILE B 1 104 ? 10.953 10.344 5.488 1 98.38 104 ILE B C 1
ATOM 2147 O O . ILE B 1 104 ? 10.305 10.422 6.531 1 98.38 104 ILE B O 1
ATOM 2151 N N . LYS B 1 105 ? 10.922 11.25 4.551 1 98.75 105 LYS B N 1
ATOM 2152 C CA . LYS B 1 105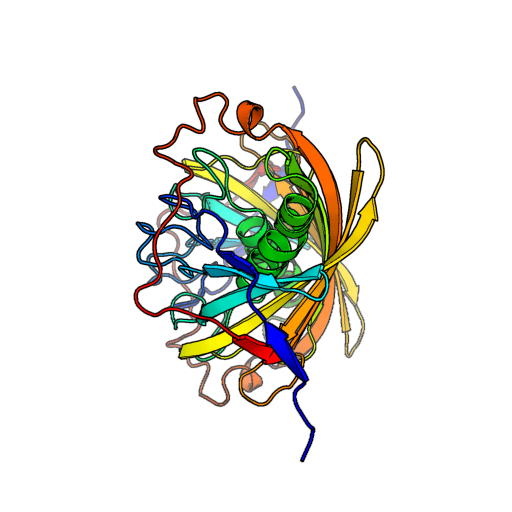 ? 9.906 12.297 4.488 1 98.75 105 LYS B CA 1
ATOM 2153 C C . LYS B 1 105 ? 8.961 12.078 3.316 1 98.75 105 LYS B C 1
ATOM 2155 O O . LYS B 1 105 ? 9.383 11.625 2.248 1 98.75 105 LYS B O 1
ATOM 2160 N N . VAL B 1 106 ? 7.762 12.391 3.555 1 98.94 106 VAL B N 1
ATOM 2161 C CA . VAL B 1 106 ? 6.742 12.289 2.516 1 98.94 106 VAL B CA 1
ATOM 2162 C C . VAL B 1 106 ? 5.984 13.609 2.404 1 98.94 106 VAL B C 1
ATOM 2164 O O . VAL B 1 106 ? 5.496 14.141 3.406 1 98.94 106 VAL B O 1
ATOM 2167 N N . VAL B 1 107 ? 5.926 14.109 1.19 1 98.88 107 VAL B N 1
ATOM 2168 C CA . VAL B 1 107 ? 5.266 15.391 0.96 1 98.88 107 VAL B CA 1
ATOM 2169 C C . VAL B 1 107 ? 3.98 15.172 0.162 1 98.88 107 VAL B C 1
ATOM 2171 O O . VAL B 1 107 ? 3.959 14.391 -0.79 1 98.88 107 VAL B O 1
ATOM 2174 N N . GLY B 1 108 ? 2.947 15.789 0.557 1 98.88 108 GLY B N 1
ATOM 2175 C CA . GLY B 1 108 ? 1.691 15.828 -0.177 1 98.88 108 GLY B CA 1
ATOM 2176 C C . GLY B 1 108 ? 1.15 17.234 -0.362 1 98.88 108 GLY B C 1
ATOM 2177 O O . GLY B 1 108 ? 1.326 18.094 0.506 1 98.88 108 GLY B O 1
ATOM 2178 N N . ARG B 1 109 ? 0.499 17.453 -1.461 1 98.62 109 ARG B N 1
ATOM 2179 C CA . ARG B 1 109 ? -0.11 18.75 -1.716 1 98.62 109 ARG B CA 1
ATOM 2180 C C . ARG B 1 109 ? -1.38 18.609 -2.549 1 98.62 109 ARG B C 1
ATOM 2182 O O . ARG B 1 109 ? -1.506 17.672 -3.344 1 98.62 109 ARG B O 1
ATOM 2189 N N . ILE B 1 110 ? -2.264 19.547 -2.385 1 98.56 110 ILE B N 1
ATOM 2190 C CA . ILE B 1 110 ? -3.496 19.625 -3.164 1 98.56 110 ILE B CA 1
ATOM 2191 C C . ILE B 1 110 ? -3.238 20.359 -4.477 1 98.56 110 ILE B C 1
ATOM 2193 O O . ILE B 1 110 ? -2.643 21.438 -4.48 1 98.56 110 ILE B O 1
ATOM 2197 N N . THR B 1 111 ? -3.688 19.734 -5.559 1 98.75 111 THR B N 1
ATOM 2198 C CA . THR B 1 111 ? -3.475 20.359 -6.859 1 98.75 111 THR B CA 1
ATOM 2199 C C . THR B 1 111 ? -4.793 20.859 -7.438 1 98.75 111 THR B C 1
ATOM 2201 O O . THR B 1 111 ? -4.809 21.781 -8.266 1 98.75 111 THR B O 1
ATOM 2204 N N . LYS B 1 112 ? -5.836 20.25 -7.148 1 98.44 112 LYS B N 1
ATOM 2205 C CA . LYS B 1 112 ? -7.191 20.594 -7.559 1 98.44 112 LYS B CA 1
ATOM 2206 C C . LYS B 1 112 ? -8.203 20.281 -6.461 1 98.44 112 LYS B C 1
ATOM 2208 O O . LYS B 1 112 ? -8.047 19.281 -5.746 1 98.44 112 LYS B O 1
ATOM 2213 N N . GLU B 1 113 ? -9.195 21.156 -6.344 1 97.19 113 GLU B N 1
ATOM 2214 C CA . GLU B 1 113 ? -10.219 20.922 -5.328 1 97.19 113 GLU B CA 1
ATOM 2215 C C . GLU B 1 113 ? -11.539 21.562 -5.727 1 97.19 113 GLU B C 1
ATOM 2217 O O . GLU B 1 113 ? -11.562 22.688 -6.258 1 97.19 113 GLU B O 1
ATOM 2222 N N . ASN B 1 114 ? -12.586 20.891 -5.555 1 97 114 ASN B N 1
ATOM 2223 C CA . ASN B 1 114 ? -13.93 21.438 -5.625 1 97 114 ASN B CA 1
ATOM 2224 C C . ASN B 1 114 ? -14.781 20.984 -4.441 1 97 114 ASN B C 1
ATOM 2226 O O . ASN B 1 114 ? -14.25 20.578 -3.408 1 97 114 ASN B O 1
ATOM 2230 N N . ARG B 1 115 ? -16.062 21.141 -4.559 1 95.44 115 ARG B N 1
ATOM 2231 C CA . ARG B 1 115 ? -16.938 20.891 -3.414 1 95.44 115 ARG B CA 1
ATOM 2232 C C . ARG B 1 115 ? -16.953 19.422 -3.041 1 95.44 115 ARG B C 1
ATOM 2234 O O . ARG B 1 115 ? -17.094 19.062 -1.868 1 95.44 115 ARG B O 1
ATOM 2241 N N . LYS B 1 116 ? -16.719 18.547 -4.008 1 97.12 116 LYS B N 1
ATOM 2242 C CA . LYS B 1 116 ? -16.953 17.125 -3.783 1 97.12 116 LYS B CA 1
ATOM 2243 C C . LYS B 1 116 ? -15.641 16.344 -3.832 1 97.12 116 LYS B C 1
ATOM 2245 O O . LYS B 1 116 ? -15.516 15.289 -3.205 1 97.12 116 LYS B O 1
ATOM 2250 N N . LEU B 1 117 ? -14.734 16.875 -4.633 1 98.38 117 LEU B N 1
ATOM 2251 C CA . LEU B 1 117 ? -13.531 16.094 -4.922 1 98.38 117 LEU B CA 1
ATOM 2252 C C . LEU B 1 117 ? -12.281 16.953 -4.746 1 98.38 117 LEU B C 1
ATOM 2254 O O . LEU B 1 117 ? -12.359 18.188 -4.781 1 98.38 117 LEU B O 1
ATOM 2258 N N . PHE B 1 118 ? -11.219 16.297 -4.562 1 98.69 118 PHE B N 1
ATOM 2259 C CA . PHE B 1 118 ? -9.922 16.953 -4.691 1 98.69 118 PHE B CA 1
ATOM 2260 C C . PHE B 1 118 ? -8.883 15.977 -5.254 1 98.69 118 PHE B C 1
ATOM 2262 O O . PHE B 1 118 ? -9.094 14.766 -5.234 1 98.69 118 PHE B O 1
ATOM 2269 N N . GLU B 1 119 ? -7.859 16.547 -5.82 1 98.88 119 GLU B N 1
ATOM 2270 C CA . GLU B 1 119 ? -6.699 15.828 -6.34 1 98.88 119 GLU B CA 1
ATOM 2271 C C . GLU B 1 119 ? -5.406 16.359 -5.734 1 98.88 119 GLU B C 1
ATOM 2273 O O . GLU B 1 119 ? -5.352 17.516 -5.281 1 98.88 119 GLU B O 1
ATOM 2278 N N . GLY B 1 120 ? -4.453 15.516 -5.711 1 98.88 120 GLY B N 1
ATOM 2279 C CA . GLY B 1 120 ? -3.164 15.93 -5.184 1 98.88 120 GLY B CA 1
ATOM 2280 C C . GLY B 1 120 ? -2.01 15.102 -5.711 1 98.88 120 GLY B C 1
ATOM 2281 O O . GLY B 1 120 ? -2.221 14.109 -6.41 1 98.88 120 GLY B O 1
ATOM 2282 N N . THR B 1 121 ? -0.828 15.578 -5.43 1 98.94 121 THR B N 1
ATOM 2283 C CA . THR B 1 121 ? 0.41 14.867 -5.734 1 98.94 121 THR B CA 1
ATOM 2284 C C . THR B 1 121 ? 1.26 14.703 -4.48 1 98.94 121 THR B C 1
ATOM 2286 O O . THR B 1 121 ? 1.021 15.367 -3.469 1 98.94 121 THR B O 1
ATOM 2289 N N . GLY B 1 122 ? 2.168 13.742 -4.523 1 98.94 122 GLY B N 1
ATOM 2290 C CA . GLY B 1 122 ? 3.082 13.508 -3.416 1 98.94 122 GLY B CA 1
ATOM 2291 C C . GLY B 1 122 ? 4.352 12.797 -3.83 1 98.94 122 GLY B C 1
ATOM 2292 O O . GLY B 1 122 ? 4.457 12.305 -4.957 1 98.94 122 GLY B O 1
ATOM 2293 N N . GLU B 1 123 ? 5.266 12.82 -2.922 1 98.94 123 GLU B N 1
ATOM 2294 C CA . GLU B 1 123 ? 6.527 12.125 -3.158 1 98.94 123 GLU B CA 1
ATOM 2295 C C . GLU B 1 123 ? 7.164 11.672 -1.846 1 98.94 123 GLU B C 1
ATOM 2297 O O . GLU B 1 123 ? 6.926 12.273 -0.797 1 98.94 123 GLU B O 1
ATOM 2302 N N . ILE B 1 124 ? 7.902 10.594 -1.923 1 98.94 124 ILE B N 1
ATOM 2303 C CA . ILE B 1 124 ? 8.758 10.133 -0.839 1 98.94 124 ILE B CA 1
ATOM 2304 C C . ILE B 1 124 ? 10.188 10.625 -1.066 1 98.94 124 ILE B C 1
ATOM 2306 O O . ILE B 1 124 ? 10.773 10.383 -2.125 1 98.94 124 ILE B O 1
ATOM 2310 N N . ILE B 1 125 ? 10.727 11.25 -0.088 1 98.75 125 ILE B N 1
ATOM 2311 C CA . ILE B 1 125 ? 12.086 11.766 -0.115 1 98.75 125 ILE B CA 1
ATOM 2312 C C . ILE B 1 125 ? 12.977 10.922 0.798 1 98.75 125 ILE B C 1
ATOM 2314 O O . ILE B 1 125 ? 12.711 10.805 1.997 1 98.75 125 ILE B O 1
ATOM 2318 N N . LEU B 1 126 ? 14.055 10.438 0.236 1 98.25 126 LEU B N 1
ATOM 2319 C CA . LEU B 1 126 ? 15 9.609 0.972 1 98.25 126 LEU B CA 1
ATOM 2320 C C . LEU B 1 126 ? 15.945 10.469 1.802 1 98.25 126 LEU B C 1
ATOM 2322 O O . LEU B 1 126 ? 16 11.688 1.623 1 98.25 126 LEU B O 1
ATOM 2326 N N . PRO B 1 127 ? 16.672 9.812 2.727 1 95.94 127 PRO B N 1
ATOM 2327 C CA . PRO B 1 127 ? 17.609 10.57 3.566 1 95.94 127 PRO B CA 1
ATOM 2328 C C . PRO B 1 127 ? 18.625 11.352 2.754 1 95.94 127 PRO B C 1
ATOM 2330 O O . PRO B 1 127 ? 19.078 12.422 3.172 1 95.94 127 PRO B O 1
ATOM 2333 N N . ASN B 1 128 ? 18.984 10.867 1.604 1 95.56 128 ASN B N 1
ATOM 2334 C CA . ASN B 1 128 ? 19.984 11.531 0.785 1 95.56 128 ASN B CA 1
ATOM 2335 C C . ASN B 1 128 ? 19.375 12.625 -0.089 1 95.56 128 ASN B C 1
ATOM 2337 O O . ASN B 1 128 ? 20.062 13.234 -0.902 1 95.56 128 ASN B O 1
ATOM 2341 N N . GLY B 1 129 ? 18.062 12.766 -0 1 96.25 129 GLY B N 1
ATOM 2342 C CA . GLY B 1 129 ? 17.391 13.836 -0.724 1 96.25 129 GLY B CA 1
ATOM 2343 C C . GLY B 1 129 ? 16.75 13.367 -2.023 1 96.25 129 GLY B C 1
ATOM 2344 O O . GLY B 1 129 ? 15.992 14.109 -2.648 1 96.25 129 GLY B O 1
ATOM 2345 N N . ASP B 1 130 ? 17.031 12.133 -2.457 1 97.81 130 ASP B N 1
ATOM 2346 C CA . ASP B 1 130 ? 16.453 11.602 -3.691 1 97.81 130 ASP B CA 1
ATOM 2347 C C . ASP B 1 130 ? 14.953 11.359 -3.545 1 97.81 130 ASP B C 1
ATOM 2349 O O . ASP B 1 130 ? 14.484 10.984 -2.469 1 97.81 130 ASP B O 1
ATOM 2353 N N . ILE B 1 131 ? 14.227 11.562 -4.645 1 98.75 131 ILE B N 1
ATOM 2354 C CA . ILE B 1 131 ? 12.82 11.172 -4.707 1 98.75 131 ILE B CA 1
ATOM 2355 C C . ILE B 1 131 ? 12.711 9.695 -5.078 1 98.75 131 ILE B C 1
ATOM 2357 O O . ILE B 1 131 ? 13.188 9.273 -6.137 1 98.75 131 ILE B O 1
ATOM 2361 N N . ALA B 1 132 ? 12.07 8.93 -4.238 1 98.88 132 ALA B N 1
ATOM 2362 C CA . ALA B 1 132 ? 12.016 7.484 -4.453 1 98.88 132 ALA B CA 1
ATOM 2363 C C . ALA B 1 132 ? 10.711 7.082 -5.137 1 98.88 132 ALA B C 1
ATOM 2365 O O . ALA B 1 132 ? 10.688 6.164 -5.961 1 98.88 132 ALA B O 1
ATOM 2366 N N . VAL B 1 133 ? 9.625 7.691 -4.793 1 98.94 133 VAL B N 1
ATOM 2367 C CA . VAL B 1 133 ? 8.297 7.367 -5.32 1 98.94 133 VAL B CA 1
ATOM 2368 C C . VAL B 1 133 ? 7.477 8.641 -5.465 1 98.94 133 VAL B C 1
ATOM 2370 O O . VAL B 1 133 ? 7.516 9.523 -4.598 1 98.94 133 VAL B O 1
ATOM 2373 N N . THR B 1 134 ? 6.73 8.766 -6.531 1 98.94 134 THR B N 1
ATOM 2374 C CA . THR B 1 134 ? 5.762 9.844 -6.699 1 98.94 134 THR B CA 1
ATOM 2375 C C . THR B 1 134 ? 4.352 9.281 -6.848 1 98.94 134 THR B C 1
ATOM 2377 O O . THR B 1 134 ? 4.172 8.117 -7.215 1 98.94 134 THR B O 1
ATOM 2380 N N . ALA B 1 135 ? 3.4 10.109 -6.535 1 98.94 135 ALA B N 1
ATOM 2381 C CA . ALA B 1 135 ? 2.014 9.656 -6.605 1 98.94 135 ALA B CA 1
ATOM 2382 C C . ALA B 1 135 ? 1.086 10.797 -7.023 1 98.94 135 ALA B C 1
ATOM 2384 O O . ALA B 1 135 ? 1.375 11.969 -6.766 1 98.94 135 ALA B O 1
ATOM 2385 N N . THR B 1 136 ? 0.047 10.453 -7.676 1 98.94 136 THR B N 1
ATOM 2386 C CA . THR B 1 136 ? -1.125 11.289 -7.922 1 98.94 136 THR B CA 1
ATOM 2387 C C . THR B 1 136 ? -2.393 10.602 -7.418 1 98.94 136 THR B C 1
ATOM 2389 O O . THR B 1 136 ? -2.615 9.422 -7.691 1 98.94 136 THR B O 1
ATOM 2392 N N . GLY B 1 137 ? -3.182 11.344 -6.707 1 98.88 137 GLY B N 1
ATOM 2393 C CA . GLY B 1 137 ? -4.387 10.758 -6.137 1 98.88 137 GLY B CA 1
ATOM 2394 C C . GLY B 1 137 ? -5.629 11.602 -6.379 1 98.88 137 GLY B C 1
ATOM 2395 O O . GLY B 1 137 ? -5.539 12.82 -6.508 1 98.88 137 GLY B O 1
ATOM 2396 N N . LYS B 1 138 ? -6.73 10.961 -6.484 1 98.94 138 LYS B N 1
ATOM 2397 C CA . LYS B 1 138 ? -8.062 11.547 -6.512 1 98.94 138 LYS B CA 1
ATOM 2398 C C . LYS B 1 138 ? -8.906 11.078 -5.328 1 98.94 138 LYS B C 1
ATOM 2400 O O . LYS B 1 138 ? -8.938 9.883 -5.023 1 98.94 138 LYS B O 1
ATOM 2405 N N . TYR B 1 139 ? -9.641 11.992 -4.73 1 98.69 139 TYR B N 1
ATOM 2406 C CA . TYR B 1 139 ? -10.32 11.695 -3.477 1 98.69 139 TYR B CA 1
ATOM 2407 C C . TYR B 1 139 ? -11.711 12.328 -3.443 1 98.69 139 TYR B C 1
ATOM 2409 O O . TYR B 1 139 ? -11.898 13.438 -3.949 1 98.69 139 TYR B O 1
ATOM 2417 N N . MET B 1 140 ? -12.562 11.68 -2.793 1 98 140 MET B N 1
ATOM 2418 C CA . MET B 1 140 ? -13.859 12.25 -2.438 1 98 140 MET B CA 1
ATOM 2419 C C . MET B 1 140 ? -13.812 12.883 -1.053 1 98 140 MET B C 1
ATOM 2421 O O . MET B 1 140 ? -13.312 12.281 -0.105 1 98 140 MET B O 1
ATOM 2425 N N . LYS B 1 141 ? -14.398 14.062 -0.967 1 97 141 LYS B N 1
ATOM 2426 C CA . LYS B 1 141 ? -14.484 14.734 0.328 1 97 141 LYS B CA 1
ATOM 2427 C C . LYS B 1 141 ? -15.617 14.156 1.172 1 97 141 LYS B C 1
ATOM 2429 O O . LYS B 1 141 ? -16.75 14.023 0.696 1 97 141 LYS B O 1
ATOM 2434 N N . MET B 1 142 ? -15.234 13.875 2.424 1 92.69 142 MET B N 1
ATOM 2435 C CA . MET B 1 142 ? -16.234 13.398 3.373 1 92.69 142 MET B CA 1
ATOM 2436 C C . MET B 1 142 ? -16.062 14.07 4.727 1 92.69 142 MET B C 1
ATOM 2438 O O . MET B 1 142 ? -14.945 14.336 5.16 1 92.69 142 MET B O 1
ATOM 2442 N N . PRO B 1 143 ? -17.172 14.336 5.379 1 89.75 143 PRO B N 1
ATOM 2443 C CA . PRO B 1 143 ? -17.031 14.844 6.75 1 89.75 143 PRO B CA 1
ATOM 2444 C C . PRO B 1 143 ? -16.422 13.812 7.699 1 89.75 143 PRO B C 1
ATOM 2446 O O . PRO B 1 143 ? -16.75 12.633 7.637 1 89.75 143 PRO B O 1
ATOM 2449 N N . ILE B 1 144 ? -15.555 14.234 8.578 1 83 144 ILE B N 1
ATOM 2450 C CA . ILE B 1 144 ? -14.844 13.352 9.492 1 83 144 ILE B CA 1
ATOM 2451 C C . ILE B 1 144 ? -15.852 12.641 10.398 1 83 144 ILE B C 1
ATOM 2453 O O . ILE B 1 144 ? -15.633 11.492 10.789 1 83 144 ILE B O 1
ATOM 2457 N N . GLY B 1 145 ? -16.859 13.266 10.703 1 79.31 145 GLY B N 1
ATOM 2458 C CA . GLY B 1 145 ? -17.906 12.68 11.531 1 79.31 145 GLY B CA 1
ATOM 2459 C C . GLY B 1 145 ? -18.531 11.445 10.914 1 79.31 145 GLY B C 1
ATOM 2460 O O . GLY B 1 145 ? -19.172 10.656 11.609 1 79.31 145 GLY B O 1
ATOM 2461 N N . GLN B 1 146 ? -18.375 11.195 9.625 1 78.25 146 GLN B N 1
ATOM 2462 C CA . GLN B 1 146 ? -19.016 10.094 8.914 1 78.25 146 GLN B CA 1
ATOM 2463 C C . GLN B 1 146 ? -18.062 8.914 8.758 1 78.25 146 GLN B C 1
ATOM 2465 O O . GLN B 1 146 ? -18.438 7.867 8.234 1 78.25 146 GLN B O 1
ATOM 2470 N N . ILE B 1 147 ? -16.938 9.039 8.992 1 72.38 147 ILE B N 1
ATOM 2471 C CA . ILE B 1 147 ? -15.977 7.965 8.773 1 72.38 147 ILE B CA 1
ATOM 2472 C C . ILE B 1 147 ? -16.453 6.688 9.461 1 72.38 147 ILE B C 1
ATOM 2474 O O . ILE B 1 147 ? -16.594 5.645 8.82 1 72.38 147 ILE B O 1
ATOM 2478 N N . ALA B 1 148 ? -16.078 6.211 10.711 1 58.19 148 ALA B N 1
ATOM 2479 C CA . ALA B 1 148 ? -16.375 4.902 11.289 1 58.19 148 ALA B CA 1
ATOM 2480 C C . ALA B 1 148 ? -17.844 4.789 11.695 1 58.19 148 ALA B C 1
ATOM 2482 O O . ALA B 1 148 ? -18.438 5.758 12.164 1 58.19 148 ALA B O 1
ATOM 2483 N N . GLU B 1 149 ? -18.719 4.016 10.773 1 54.38 149 GLU B N 1
ATOM 2484 C CA . GLU B 1 149 ? -20.062 3.75 11.266 1 54.38 149 GLU B CA 1
ATOM 2485 C C . GLU B 1 149 ? -20.141 3.898 12.781 1 54.38 149 GLU B C 1
ATOM 2487 O O . GLU B 1 149 ? -21.219 4.102 13.344 1 54.38 149 GLU B O 1
ATOM 2492 N N . GLY B 1 150 ? -18.922 3.855 13.367 1 52.97 150 GLY B N 1
ATOM 2493 C CA . GLY B 1 150 ? -18.859 4.145 14.789 1 52.97 150 GLY B CA 1
ATOM 2494 C C . GLY B 1 150 ? -18.203 5.48 15.094 1 52.97 150 GLY B C 1
ATOM 2495 O O . GLY B 1 150 ? -17.859 6.23 14.188 1 52.97 150 GLY B O 1
ATOM 2496 N N . ASP B 1 151 ? -18.391 5.977 16.266 1 55.06 151 ASP B N 1
ATOM 2497 C CA . ASP B 1 151 ? -17.875 7.238 16.781 1 55.06 151 ASP B CA 1
ATOM 2498 C C . ASP B 1 151 ? -16.359 7.312 16.625 1 55.06 151 ASP B C 1
ATOM 2500 O O . ASP B 1 151 ? -15.617 6.613 17.328 1 55.06 151 ASP B O 1
ATOM 2504 N N . PHE B 1 152 ? -15.914 7.504 15.195 1 62.66 152 PHE B N 1
ATOM 2505 C CA . PHE B 1 152 ? -14.531 7.961 15.156 1 62.66 152 PHE B CA 1
ATOM 2506 C C . PHE B 1 152 ? -14.281 9.023 16.219 1 62.66 152 PHE B C 1
ATOM 2508 O O . PHE B 1 152 ? -14.531 10.211 15.984 1 62.66 152 PHE B O 1
ATOM 2515 N N . SER B 1 153 ? -14.336 8.523 17.469 1 70.31 153 SER B N 1
ATOM 2516 C CA . SER B 1 153 ? -14.312 9.312 18.688 1 70.31 153 SER B CA 1
ATOM 2517 C C . SER B 1 153 ? -12.891 9.742 19.047 1 70.31 153 SER B C 1
ATOM 2519 O O . SER B 1 153 ? -11.93 9.32 18.391 1 70.31 153 SER B O 1
ATOM 2521 N N . ASN B 1 154 ? -12.766 10.469 19.859 1 78.25 154 ASN B N 1
ATOM 2522 C CA . ASN B 1 154 ? -11.523 10.969 20.438 1 78.25 154 ASN B CA 1
ATOM 2523 C C . ASN B 1 154 ? -10.578 9.836 20.812 1 78.25 154 ASN B C 1
ATOM 2525 O O . ASN B 1 154 ? -9.367 10.031 20.922 1 78.25 154 ASN B O 1
ATOM 2529 N N . GLU B 1 155 ? -11.141 8.664 20.719 1 82.38 155 GLU B N 1
ATOM 2530 C CA . GLU B 1 155 ? -10.305 7.527 21.094 1 82.38 155 GLU B CA 1
ATOM 2531 C C . GLU B 1 155 ? -9.547 6.973 19.891 1 82.38 155 GLU B C 1
ATOM 2533 O O . GLU B 1 155 ? -8.484 6.371 20.047 1 82.38 155 GLU B O 1
ATOM 2538 N N . GLU B 1 156 ? -10.109 7.223 18.734 1 89.06 156 GLU B N 1
ATOM 2539 C CA . GLU B 1 156 ? -9.516 6.633 17.547 1 89.06 156 GLU B CA 1
ATOM 2540 C C . GLU B 1 156 ? -8.734 7.672 16.734 1 89.06 156 GLU B C 1
ATOM 2542 O O . GLU B 1 156 ? -7.91 7.324 15.891 1 89.06 156 GLU B O 1
ATOM 2547 N N . TRP B 1 157 ? -8.969 8.891 17.016 1 90.31 157 TRP B N 1
ATOM 2548 C CA . TRP B 1 157 ? -8.398 10.023 16.297 1 90.31 157 TRP B CA 1
ATOM 2549 C C . TRP B 1 157 ? -8.117 11.18 17.25 1 90.31 157 TRP B C 1
ATOM 2551 O O . TRP B 1 157 ? -9.039 11.867 17.703 1 90.31 157 TRP B O 1
ATOM 2561 N N . PHE B 1 158 ? -6.816 11.414 17.594 1 91.25 158 PHE B N 1
ATOM 2562 C CA . PHE B 1 158 ? -6.5 12.328 18.672 1 91.25 158 PHE B CA 1
ATOM 2563 C C . PHE B 1 158 ? -5.164 13.016 18.438 1 91.25 158 PHE B C 1
ATOM 2565 O O . PHE B 1 158 ? -4.363 12.562 17.609 1 91.25 158 PHE B O 1
ATOM 2572 N N . PHE B 1 159 ? -5.055 14.102 19.109 1 93.44 159 PHE B N 1
ATOM 2573 C CA . PHE B 1 159 ? -3.773 14.797 19.062 1 93.44 159 PHE B CA 1
ATOM 2574 C C . PHE B 1 159 ? -2.754 14.109 19.953 1 93.44 159 PHE B C 1
ATOM 2576 O O . PHE B 1 159 ? -3.016 13.875 21.141 1 93.44 159 PHE B O 1
ATOM 2583 N N . 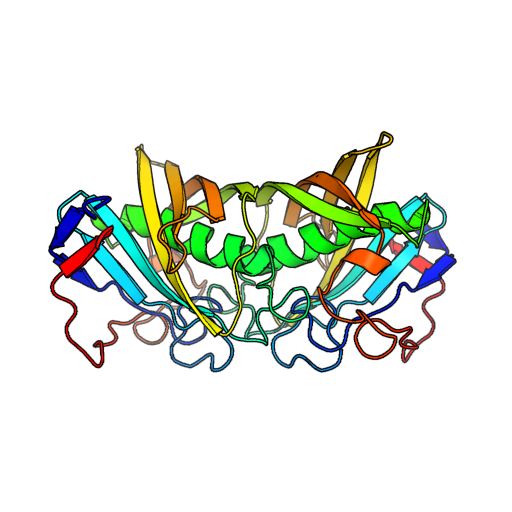GLU B 1 160 ? -1.695 13.688 19.328 1 90.69 160 GLU B N 1
ATOM 2584 C CA . GLU B 1 160 ? -0.573 13.109 20.062 1 90.69 160 GLU B CA 1
ATOM 2585 C C . GLU B 1 160 ? 0.63 14.047 20.062 1 90.69 160 GLU B C 1
ATOM 2587 O O . GLU B 1 160 ? 1.193 14.336 19 1 90.69 160 GLU B O 1
ATOM 2592 N N . GLU B 1 161 ? 1.015 14.438 21.156 1 87.81 161 GLU B N 1
ATOM 2593 C CA . GLU B 1 161 ? 2.156 15.344 21.266 1 87.81 161 GLU B CA 1
ATOM 2594 C C . GLU B 1 161 ? 3.449 14.648 20.844 1 87.81 161 GLU B C 1
ATOM 2596 O O . GLU B 1 161 ? 3.689 13.5 21.219 1 87.81 161 GLU B O 1
ATOM 2601 N N . SER B 1 162 ? 4.23 15.328 20 1 84.31 162 SER B N 1
ATOM 2602 C CA . SER B 1 162 ? 5.531 14.797 19.625 1 84.31 162 SER B CA 1
ATOM 2603 C C . SER B 1 162 ? 6.52 14.844 20.781 1 84.31 162 SER B C 1
ATOM 2605 O O . SER B 1 162 ? 6.441 15.734 21.625 1 84.31 162 SER B O 1
ATOM 2607 N N . LYS B 1 163 ? 7.387 13.82 20.859 1 80.94 163 LYS B N 1
ATOM 2608 C CA . LYS B 1 163 ? 8.422 13.828 21.891 1 80.94 163 LYS B CA 1
ATOM 2609 C C . LYS B 1 163 ? 9.305 15.062 21.781 1 80.94 163 LYS B C 1
ATOM 2611 O O . LYS B 1 163 ? 9.68 15.656 22.781 1 80.94 163 LYS B O 1
ATOM 2616 N N . GLU B 1 164 ? 9.594 15.461 20.594 1 84.69 164 GLU B N 1
ATOM 2617 C CA . GLU B 1 164 ? 10.359 16.672 20.297 1 84.69 164 GLU B CA 1
ATOM 2618 C C . GLU B 1 164 ? 9.562 17.625 19.422 1 84.69 164 GLU B C 1
ATOM 2620 O O . GLU B 1 164 ? 8.875 17.203 18.484 1 84.69 164 GLU B O 1
ATOM 2625 N N . LYS B 1 165 ? 9.719 18.891 19.828 1 89.88 165 LYS B N 1
ATOM 2626 C CA . LYS B 1 165 ? 9.023 19.906 19.047 1 89.88 165 LYS B CA 1
ATOM 2627 C C . LYS B 1 165 ? 9.695 20.094 17.688 1 89.88 165 LYS B C 1
ATOM 2629 O O . LYS B 1 165 ? 10.906 20.266 17.609 1 89.88 165 LYS B O 1
ATOM 2634 N N . VAL B 1 166 ? 8.891 19.969 16.672 1 94.69 166 VAL B N 1
ATOM 2635 C CA . VAL B 1 166 ? 9.367 20.188 15.312 1 94.69 166 VAL B CA 1
ATOM 2636 C C . VAL B 1 166 ? 8.914 21.562 14.828 1 94.69 166 VAL B C 1
ATOM 2638 O O . VAL B 1 166 ? 7.738 21.75 14.5 1 94.69 166 VAL B O 1
ATOM 2641 N N . GLU B 1 167 ? 9.82 22.531 14.758 1 97.12 167 GLU B N 1
ATOM 2642 C CA . GLU B 1 167 ? 9.445 23.891 14.414 1 97.12 167 GLU B CA 1
ATOM 2643 C C . GLU B 1 167 ? 9.609 24.156 12.914 1 97.12 167 GLU B C 1
ATOM 2645 O O . GLU B 1 167 ? 8.906 24.984 12.344 1 97.12 167 GLU B O 1
ATOM 2650 N N . TYR B 1 168 ? 10.617 23.406 12.367 1 97.81 168 TYR B N 1
ATOM 2651 C CA . TYR B 1 168 ? 10.914 23.547 10.945 1 97.81 168 TYR B CA 1
ATOM 2652 C C . TYR B 1 168 ? 11.172 22.203 10.305 1 97.81 168 TYR B C 1
ATOM 2654 O O . TYR B 1 168 ? 11.625 21.266 10.977 1 97.81 168 TYR B O 1
ATOM 2662 N N . ILE B 1 169 ? 10.906 22.109 9.055 1 97.38 169 ILE B N 1
ATOM 2663 C CA . ILE B 1 169 ? 11.25 20.938 8.258 1 97.38 169 ILE B CA 1
ATOM 2664 C C . ILE B 1 169 ? 11.945 21.375 6.973 1 97.38 169 ILE B C 1
ATOM 2666 O O . ILE B 1 169 ? 11.492 22.297 6.293 1 97.38 169 ILE B O 1
ATOM 2670 N N . GLU B 1 170 ? 13.055 20.703 6.754 1 96.19 170 GLU B N 1
ATOM 2671 C CA . GLU B 1 170 ? 13.812 20.969 5.531 1 96.19 170 GLU B CA 1
ATOM 2672 C C . GLU B 1 170 ? 13.391 20.031 4.406 1 96.19 170 GLU B C 1
ATOM 2674 O O . GLU B 1 170 ? 13.273 18.812 4.613 1 96.19 170 GLU B O 1
ATOM 2679 N N . LEU B 1 171 ? 13.195 20.641 3.242 1 94.31 171 LEU B N 1
ATOM 2680 C CA . LEU B 1 171 ? 12.859 19.875 2.049 1 94.31 171 LEU B CA 1
ATOM 2681 C C . LEU B 1 171 ? 13.797 20.219 0.898 1 94.31 171 LEU B C 1
ATOM 2683 O O . LEU B 1 171 ? 14.336 21.328 0.836 1 94.31 171 LEU B O 1
#

Sequence (342 aa):
MDFLAKYKVLKKQNSSKSCLVCGTQNELGLKADFYELENGELVSICNTKDWHQSYPGRVHGGMSAAILDETIGRAVSINDDQIWGVTVSLELKYKKPVPTDATIKVVGRITKENRKLFEGTGEIILPNGDIAVTATGKYMKMPIGQIAEGDFSNEEWFFEESKEKVEYIELMDFLAKYKVLKKQNSSKSCLVCGTQNELGLKADFYELENGELVSICNTKDWHQSYPGRVHGGMSAAILDETIGRAVSINDDQIWGVTVSLELKYKKPVPTDATIKVVGRITKENRKLFEGTGEIILPNGDIAVTATGKYMKMPIGQIAEGDFSNEEWFFEESKEKVEYIEL

InterPro domains:
  IPR006683 Thioesterase domain [PF03061] (57-127)
  IPR029069 HotDog domain superfamily [SSF54637] (16-140)
  IPR052365 THEM4/THEM5 acyl-CoA thioesterase [PTHR12418] (8-146)

Organism: Clostridioides difficile (strain 630) (NCBI:txid272563)

Nearest PDB structures (foldseek):
  4ord-assembly1_A  TM=9.175E-01  e=7.222E-08  Danio rerio
  2h4u-assembly1_A  TM=9.245E-01  e=1.194E-07  Homo sapiens
  3f5o-assembly1_B  TM=9.234E-01  e=3.446E-07  Homo sapiens
  2h4u-assembly1_D  TM=9.225E-01  e=6.734E-07  Homo sapiens
  5kl9-assembly1_B  TM=7.835E-01  e=1.739E-06  Escherichia coli O157:H7

Secondary structure (DSSP, 8-state):
---PPEEEEEEEPPEESS-TTT-SS-TTS---EEEEETTS-EEEEEE--GGGEEETTEE-HHHHHHHHHHHHHHGGGGT-TTEEEEEEEEEEEE-SPPBSS-EEEEEEEEEEE-SSEEEEEEEEE-TTS-EEEEEEEEEEEEEGGGSSSS---TTTEE----SS---EEE-/---PPEEEEEEEPPEESS-TTT-TT-TTS---EEEEETTS-EEEEEE--GGGEEETTEE-HHHHHHHHHHHHHHGGGGT-TTEEEEEEEEEEEE-SPPBSS-EEEEEEEEEEE-SSEEEEEEEEE-TTS-EEEEEEEEEEEEEGGGSSSS---TTTEE----SS---EEE-

pLDDT: mean 93.85, std 10.07, range [39.38, 98.94]